Protein AF-A0A955E151-F1 (afdb_monomer)

Mean predicted aligned error: 12.44 Å

Radius of gyration: 24.01 Å; Cα contacts (8 Å, |Δi|>4): 260; chains: 1; bounding box: 61×39×61 Å

Solvent-accessible surface area (backbone atoms only — not comparable to full-atom values): 14758 Å² total; per-residue (Å²): 109,72,71,59,54,51,56,49,53,51,50,52,54,53,49,55,34,65,76,37,50,69,61,38,51,49,54,50,53,50,58,52,46,48,76,76,42,68,39,41,55,79,64,64,43,49,65,45,48,40,57,53,49,51,54,50,46,51,52,48,47,60,48,40,52,64,45,41,71,68,40,74,84,33,75,65,57,55,51,47,56,55,50,51,54,54,48,50,54,50,49,50,57,53,50,49,69,71,68,60,50,73,75,77,50,57,51,73,69,56,44,51,52,51,53,53,51,52,55,48,49,59,52,36,60,72,71,66,44,63,65,63,35,52,54,50,49,53,52,55,36,50,52,51,30,54,46,40,54,63,62,38,50,59,57,52,50,31,51,48,50,46,39,55,48,44,65,75,74,52,70,46,32,31,29,27,52,64,72,56,40,58,57,48,41,47,37,65,62,55,81,67,53,85,57,36,39,51,45,85,40,64,64,87,44,71,77,55,64,36,68,69,53,40,57,74,72,55,54,41,31,32,42,49,50,30,83,91,39,78,82,64,72,87,61,60,86,79,34,90,49,49,42,78,80,44,76,34,69,48,78,54,88,92,38,75,45,43,23,34,34,28,38,52,66,126

Secondary structure (DSSP, 8-state):
-HHHHHHHHHHHHHHHHHHTHHHHHHHHHHHHHHHH-GGGHHHHHHHHHHHHHHHHHHHHHHHHHHHHHHHTT-HHHHHHHHHHHHHHHHHHHHHHHHHT-TTTSPPHHHHHHHHHHHHHHHHHHHTT-HHHHHHHHHHHHHHHHHHHHHHHHHHHHHHHHHHHHHHHH--EEEEE--SSSHHHIIIIITT--TTEEEEE--TTSGGGGSHHHHHHHT-SEEEEE-SS-TT----GGG-TTEEEEEEEEEEETTEEEEEEEEEE--

Foldseek 3Di:
DVVVVVVVVVVVVVVVCVVCVVLVVVVVVLVVVCVVFVLCVLLSCLLVVLVVCLVVVVVVVVVVVVVVVVCVPPPPVVVVVLVVLVVVLVVVVVVCVVQVQVQQAFFPVLVVVLSVLSVVLSVVVVVVPPVVSSVSSNVSSVSSSVRRCVQCPLVLVQLLVVLVCCLVPHFFEEEEQRSSCSNVCSFPPPPCPVRGHYDHDDPVDPVCLDLVNCVVVRHFKYWYWCNSPLPDDDDVVSRVQKAFPDKGWDQRSNGITIITMIGGRD

pLDDT: mean 71.82, std 15.75, range [34.97, 94.5]

Organism: NCBI:txid2053526

Nearest PDB structures (foldseek):
  3ku1-assembly2_B  TM=3.527E-01  e=3.944E-03  Streptococcus pneumoniae
  1tiq-assembly2_B  TM=3.712E-01  e=1.856E-01  Bacillus subtilis
  8osp-assembly2_C  TM=4.362E-01  e=1.782E+00  Lactobacillus

Sequence (266 aa):
EARATIKKNLKDVISIGNENLGVSAFVIAELLLVLIWPAAIPRIFTPVLPFLIILLTINLHNGLENFRSVMKDSKKMFLFFLSSQFFLLFLYVVLQFKYRLQFLLPIKEVFIVMLVLQVLLVFLQLLKNKNVFLVSLAFVVFGWSLSTVFLHKDIFKVVRQANVYATSNLKGTVGYNDVSSVSDWYLNQAGLNKSISGRFFDLTKKSNREYDVLLEQGFDYFLVTNEHNTDLTIDLSSWPHLKVIKSFSSNINGKTFFTNIIEFEK

Structure (mmCIF, N/CA/C/O backbone):
data_AF-A0A955E151-F1
#
_entry.id   AF-A0A955E151-F1
#
loop_
_atom_site.group_PDB
_atom_site.id
_atom_site.type_symbol
_atom_site.label_atom_id
_atom_site.label_alt_id
_atom_site.label_comp_id
_atom_site.label_asym_id
_atom_site.label_entity_id
_atom_site.label_seq_id
_atom_site.pdbx_PDB_ins_code
_atom_site.Cartn_x
_atom_site.Cartn_y
_atom_site.Cartn_z
_atom_site.occupancy
_atom_site.B_iso_or_equiv
_atom_site.auth_seq_id
_atom_site.auth_comp_id
_atom_site.auth_asym_id
_atom_site.auth_atom_id
_atom_site.pdbx_PDB_model_num
ATOM 1 N N . GLU A 1 1 ? 40.902 -1.919 -9.455 1.00 46.69 1 GLU A N 1
ATOM 2 C CA . GLU A 1 1 ? 40.014 -1.172 -10.379 1.00 46.69 1 GLU A CA 1
ATOM 3 C C . GLU A 1 1 ? 38.606 -0.925 -9.836 1.00 46.69 1 GLU A C 1
ATOM 5 O O . GLU A 1 1 ? 38.220 0.233 -9.775 1.00 46.69 1 GLU A O 1
ATOM 10 N N . ALA A 1 2 ? 37.872 -1.927 -9.329 1.00 37.12 2 ALA A N 1
ATOM 11 C CA . ALA A 1 2 ? 36.493 -1.755 -8.826 1.00 37.12 2 ALA A CA 1
ATOM 12 C C . ALA A 1 2 ? 36.288 -0.606 -7.806 1.00 37.12 2 ALA A C 1
ATOM 14 O O . ALA A 1 2 ? 35.326 0.151 -7.910 1.00 37.12 2 ALA A O 1
ATOM 15 N N . ARG A 1 3 ? 37.218 -0.405 -6.858 1.00 34.97 3 ARG A N 1
ATOM 16 C CA . ARG A 1 3 ? 37.155 0.712 -5.888 1.00 34.97 3 ARG A CA 1
ATOM 17 C C . ARG A 1 3 ? 37.314 2.093 -6.534 1.00 34.97 3 ARG A C 1
ATOM 19 O O . ARG A 1 3 ? 36.712 3.050 -6.059 1.00 34.97 3 ARG A O 1
ATOM 26 N N . ALA A 1 4 ? 38.103 2.204 -7.601 1.00 44.59 4 ALA A N 1
ATOM 27 C CA . ALA A 1 4 ? 38.299 3.460 -8.323 1.00 44.59 4 ALA A CA 1
ATOM 28 C C . ALA A 1 4 ? 37.067 3.798 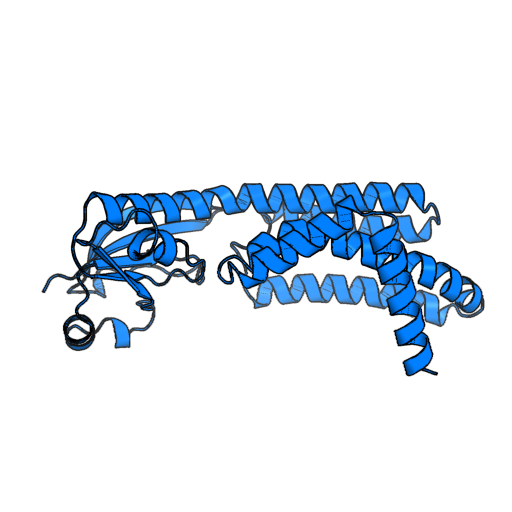-9.177 1.00 44.59 4 ALA A C 1
ATOM 30 O O . ALA A 1 4 ? 36.632 4.948 -9.195 1.00 44.59 4 ALA A O 1
ATOM 31 N N . THR A 1 5 ? 36.449 2.785 -9.789 1.00 40.97 5 THR A N 1
ATOM 32 C CA . THR A 1 5 ? 35.197 2.920 -10.544 1.00 40.97 5 THR A CA 1
ATOM 33 C C . THR A 1 5 ? 34.035 3.343 -9.643 1.00 40.97 5 THR A C 1
ATOM 35 O O . THR A 1 5 ? 33.303 4.262 -9.991 1.00 40.97 5 THR A O 1
ATOM 38 N N . ILE A 1 6 ? 33.911 2.764 -8.441 1.00 38.66 6 ILE A N 1
ATOM 39 C CA . ILE A 1 6 ? 32.891 3.169 -7.456 1.00 38.66 6 ILE A CA 1
ATOM 40 C C . ILE A 1 6 ? 33.096 4.627 -7.021 1.00 38.66 6 ILE A C 1
ATOM 42 O O . ILE A 1 6 ? 32.141 5.395 -6.988 1.00 38.66 6 ILE A O 1
ATOM 46 N N . LYS A 1 7 ? 34.341 5.036 -6.737 1.00 42.19 7 LYS A N 1
ATOM 47 C CA . LYS A 1 7 ? 34.658 6.406 -6.295 1.00 42.19 7 LYS A CA 1
ATOM 48 C C . LYS A 1 7 ? 34.408 7.453 -7.389 1.00 42.19 7 LYS A C 1
ATOM 50 O O . LYS A 1 7 ? 33.995 8.566 -7.076 1.00 42.19 7 LYS A O 1
ATOM 55 N N . LYS A 1 8 ? 34.645 7.092 -8.655 1.00 47.75 8 LYS A N 1
ATOM 56 C CA . LYS A 1 8 ? 34.351 7.928 -9.827 1.00 47.75 8 LYS A CA 1
ATOM 57 C C . LYS A 1 8 ? 32.841 8.074 -10.036 1.00 47.75 8 LYS A C 1
ATOM 59 O O . LYS A 1 8 ? 32.351 9.193 -10.064 1.00 47.75 8 LYS A O 1
ATOM 64 N N . ASN A 1 9 ? 32.107 6.963 -10.025 1.00 46.59 9 ASN A N 1
ATOM 65 C CA . ASN A 1 9 ? 30.650 6.972 -10.169 1.00 46.59 9 ASN A CA 1
ATOM 66 C C . ASN A 1 9 ? 29.958 7.743 -9.030 1.00 46.59 9 ASN A C 1
ATOM 68 O O . ASN A 1 9 ? 28.963 8.416 -9.266 1.00 46.59 9 ASN A O 1
ATOM 72 N N . LEU A 1 10 ? 30.497 7.701 -7.803 1.00 46.00 10 LEU A N 1
ATOM 73 C CA . LEU A 1 10 ? 29.978 8.499 -6.686 1.00 46.00 10 LEU A CA 1
ATOM 74 C C . LEU A 1 10 ? 30.166 10.004 -6.917 1.00 46.00 10 LEU A C 1
ATOM 76 O O . LEU A 1 10 ? 29.274 10.791 -6.623 1.00 46.00 10 LEU A O 1
ATOM 80 N N . LYS A 1 11 ? 31.329 10.401 -7.447 1.00 50.66 11 LYS A N 1
ATOM 81 C CA . LYS A 1 11 ? 31.620 11.796 -7.801 1.00 50.66 11 LYS A CA 1
ATOM 82 C C . LYS A 1 11 ? 30.697 12.298 -8.906 1.00 50.66 11 LYS A C 1
ATOM 84 O O . LYS A 1 11 ? 30.220 13.423 -8.804 1.00 50.66 11 LYS A O 1
ATOM 89 N N . ASP A 1 12 ? 30.414 11.459 -9.896 1.00 51.06 12 ASP A N 1
ATOM 90 C CA . ASP A 1 12 ? 29.511 11.791 -10.999 1.00 51.06 12 ASP A CA 1
ATOM 91 C C . ASP A 1 12 ? 28.060 11.927 -10.497 1.00 51.06 12 ASP A C 1
ATOM 93 O O . ASP A 1 12 ? 27.376 12.884 -10.843 1.00 51.06 12 ASP A O 1
ATOM 97 N N . VAL A 1 13 ? 27.611 11.060 -9.579 1.00 52.12 13 VAL A N 1
ATOM 98 C CA . VAL A 1 13 ? 26.292 11.186 -8.923 1.00 52.12 13 VAL A CA 1
ATOM 99 C C . VAL A 1 13 ? 26.184 12.472 -8.094 1.00 52.12 13 VAL A C 1
ATOM 101 O O . VAL A 1 13 ? 25.165 13.155 -8.154 1.00 52.12 13 VAL A O 1
ATOM 104 N N . ILE A 1 14 ? 27.234 12.836 -7.351 1.00 54.75 14 ILE A N 1
ATOM 105 C CA . ILE A 1 14 ? 27.270 14.076 -6.556 1.00 54.75 14 ILE A CA 1
ATOM 106 C C . ILE A 1 14 ? 27.304 15.316 -7.466 1.00 54.75 14 ILE A C 1
ATOM 108 O O . ILE A 1 14 ? 26.648 16.313 -7.173 1.00 54.75 14 ILE A O 1
ATOM 112 N N . SER A 1 15 ? 28.025 15.255 -8.587 1.00 53.03 15 SER A N 1
ATOM 113 C CA . SER A 1 15 ? 28.066 16.315 -9.603 1.00 53.03 15 SER A CA 1
ATOM 114 C C . SER A 1 15 ? 26.696 16.533 -10.249 1.00 53.03 15 SER A C 1
ATOM 116 O O . SER A 1 15 ? 26.222 17.666 -10.267 1.00 53.03 15 SER A O 1
ATOM 118 N N . ILE A 1 16 ? 26.014 15.462 -10.668 1.00 52.94 16 ILE A N 1
ATOM 119 C CA . ILE A 1 16 ? 24.643 15.520 -11.203 1.00 52.94 16 ILE A CA 1
ATOM 120 C C . ILE A 1 16 ? 23.679 16.095 -10.159 1.00 52.94 16 ILE A C 1
ATOM 122 O O . ILE A 1 16 ? 22.774 16.866 -10.493 1.00 52.94 16 ILE A O 1
ATOM 126 N N . GLY A 1 17 ? 23.894 15.742 -8.888 1.00 49.50 17 GLY A N 1
ATOM 127 C CA . GLY A 1 17 ? 23.101 16.250 -7.781 1.00 49.50 17 GLY A CA 1
ATOM 128 C C . GLY A 1 17 ? 23.259 17.761 -7.562 1.00 49.50 17 GLY A C 1
ATOM 129 O O . GLY A 1 17 ? 22.274 18.457 -7.313 1.00 49.50 17 GLY A O 1
ATOM 130 N N . ASN A 1 18 ? 24.475 18.283 -7.713 1.00 50.00 18 ASN A N 1
ATOM 131 C CA . ASN A 1 18 ? 24.760 19.713 -7.580 1.00 50.00 18 ASN A CA 1
ATOM 132 C C . ASN A 1 18 ? 24.296 20.533 -8.794 1.00 50.00 18 ASN A C 1
ATOM 134 O O . ASN A 1 18 ? 23.878 21.675 -8.626 1.00 50.00 18 ASN A O 1
ATOM 138 N N . GLU A 1 19 ? 24.324 19.958 -9.999 1.00 49.59 19 GLU A N 1
ATOM 139 C CA . GLU A 1 19 ? 23.814 20.610 -11.216 1.00 49.59 19 GLU A CA 1
ATOM 140 C C . GLU A 1 19 ? 22.283 20.731 -11.223 1.00 49.59 19 GLU A C 1
ATOM 142 O O . GLU A 1 19 ? 21.736 21.668 -11.800 1.00 49.59 19 GLU A O 1
ATOM 147 N N . ASN A 1 20 ? 21.579 19.823 -10.538 1.00 50.38 20 ASN A N 1
ATOM 148 C CA . ASN A 1 20 ? 20.119 19.809 -10.440 1.00 50.38 20 ASN A CA 1
ATOM 149 C C . ASN A 1 20 ? 19.663 19.914 -8.980 1.00 50.38 20 ASN A C 1
ATOM 151 O O . ASN A 1 20 ? 18.979 19.036 -8.451 1.00 50.38 20 ASN A O 1
ATOM 155 N N . LEU A 1 21 ? 20.034 21.026 -8.341 1.00 53.00 21 LEU A N 1
ATOM 156 C CA . LEU A 1 21 ? 19.798 21.329 -6.923 1.00 53.00 21 LEU A CA 1
ATOM 157 C C . LEU A 1 21 ? 18.347 21.087 -6.471 1.00 53.00 21 LEU A C 1
ATOM 159 O O . LEU A 1 21 ? 18.124 20.536 -5.397 1.00 53.00 21 LEU A O 1
ATOM 163 N N . GLY A 1 22 ? 17.361 21.427 -7.309 1.00 48.66 22 GLY A N 1
ATOM 164 C CA . GLY A 1 22 ? 15.943 21.190 -7.015 1.00 48.66 22 GLY A CA 1
ATOM 165 C C . GLY A 1 22 ? 15.557 19.707 -6.991 1.00 48.66 22 GLY A C 1
ATOM 166 O O . GLY A 1 22 ? 14.828 19.276 -6.102 1.00 48.66 22 GLY A O 1
ATOM 167 N N . VAL A 1 23 ? 16.086 18.907 -7.922 1.00 46.59 23 VAL A N 1
ATOM 168 C CA . VAL A 1 23 ? 15.835 17.455 -7.984 1.00 46.59 23 VAL A CA 1
ATOM 169 C C . VAL A 1 23 ? 16.507 16.756 -6.806 1.00 46.59 23 VAL A C 1
ATOM 171 O O . VAL A 1 23 ? 15.912 15.888 -6.178 1.00 46.59 23 VAL A O 1
ATOM 174 N N . SER A 1 24 ? 17.717 17.176 -6.452 1.00 50.00 24 SER A N 1
ATOM 175 C CA . SER A 1 24 ? 18.449 16.635 -5.306 1.00 50.00 24 SER A CA 1
ATOM 176 C C . SER A 1 24 ? 17.800 16.992 -3.980 1.00 50.00 24 SER A C 1
ATOM 178 O O . SER A 1 24 ? 17.652 16.121 -3.129 1.00 50.00 24 SER A O 1
ATOM 180 N N . ALA A 1 25 ? 17.365 18.243 -3.810 1.00 58.12 25 ALA A N 1
ATOM 181 C CA . ALA A 1 25 ? 16.620 18.662 -2.630 1.00 58.12 25 ALA A CA 1
ATOM 182 C C . ALA A 1 25 ? 15.310 17.875 -2.493 1.00 58.12 25 ALA A C 1
ATOM 184 O O . ALA A 1 25 ? 14.988 17.430 -1.396 1.00 58.12 25 ALA A O 1
ATOM 185 N N . PHE A 1 26 ? 14.601 17.633 -3.602 1.00 55.38 26 PHE A N 1
ATOM 186 C CA . PHE A 1 26 ? 13.394 16.807 -3.623 1.00 55.38 26 PHE A CA 1
ATOM 187 C C . PHE A 1 26 ? 13.680 15.349 -3.234 1.00 55.38 26 PHE A C 1
ATOM 189 O O . PHE A 1 26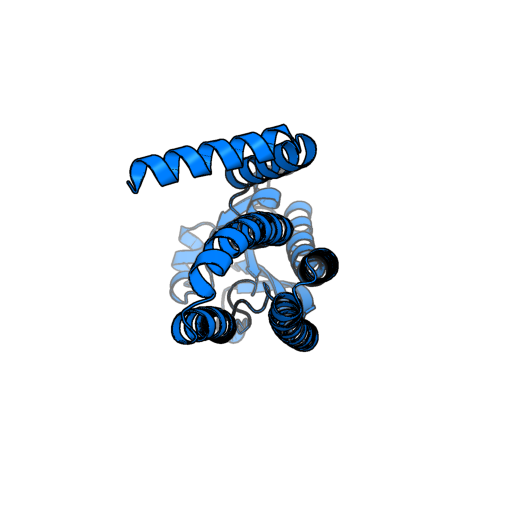 ? 13.034 14.823 -2.333 1.00 55.38 26 PHE A O 1
ATOM 196 N N . VAL A 1 27 ? 14.690 14.712 -3.840 1.00 55.81 27 VAL A N 1
ATOM 197 C CA . VAL A 1 27 ? 15.087 13.327 -3.523 1.00 55.81 27 VAL A CA 1
ATOM 198 C C . VAL A 1 27 ? 15.549 13.192 -2.070 1.00 55.81 27 VAL A C 1
ATOM 200 O O . VAL A 1 27 ? 15.190 12.226 -1.407 1.00 55.81 27 VAL A O 1
ATOM 203 N N . ILE A 1 28 ? 16.316 14.153 -1.549 1.00 63.84 28 ILE A N 1
ATOM 204 C CA . ILE A 1 28 ? 16.771 14.154 -0.151 1.00 63.84 28 ILE A CA 1
ATOM 205 C C . ILE A 1 28 ? 15.594 14.369 0.804 1.00 63.84 28 ILE A C 1
ATOM 207 O O . ILE A 1 28 ? 15.484 13.641 1.785 1.00 63.84 28 ILE A O 1
ATOM 211 N N . ALA A 1 29 ? 14.702 15.324 0.529 1.00 55.03 29 ALA A N 1
ATOM 212 C CA . ALA A 1 29 ? 13.520 15.565 1.354 1.00 55.03 29 ALA A CA 1
ATOM 213 C C . ALA A 1 29 ? 12.606 14.329 1.413 1.00 55.03 29 ALA A C 1
ATOM 215 O O . ALA A 1 29 ? 12.140 13.965 2.488 1.00 55.03 29 ALA A O 1
ATOM 216 N N . GLU A 1 30 ? 12.417 13.643 0.286 1.00 54.06 30 GLU A N 1
ATOM 217 C CA . GLU A 1 30 ? 11.692 12.371 0.193 1.00 54.06 30 GLU A CA 1
ATOM 218 C C . GLU A 1 30 ? 12.401 11.236 0.955 1.00 54.06 30 GLU A C 1
ATOM 220 O O . GLU A 1 30 ? 11.774 10.534 1.744 1.00 54.06 30 GLU A O 1
ATOM 225 N N . LEU A 1 31 ? 13.725 11.089 0.815 1.00 56.69 31 LEU A N 1
ATOM 226 C CA . LEU A 1 31 ? 14.505 10.109 1.588 1.00 56.69 31 LEU A CA 1
ATOM 227 C C . LEU A 1 31 ? 14.441 10.370 3.102 1.00 56.69 31 LEU A C 1
ATOM 229 O O . LEU A 1 31 ? 14.430 9.425 3.889 1.00 56.69 31 LEU A O 1
ATOM 233 N N . LEU A 1 32 ? 14.378 11.635 3.520 1.00 57.53 32 LEU A N 1
ATOM 234 C CA . LEU A 1 32 ? 14.171 12.011 4.919 1.00 57.53 32 LEU A CA 1
ATOM 235 C C . LEU A 1 32 ? 12.731 11.730 5.373 1.00 57.53 32 LEU A C 1
ATOM 237 O O . LEU A 1 32 ? 12.533 11.217 6.472 1.00 57.53 32 LEU A O 1
ATOM 241 N N . LEU A 1 33 ? 11.730 11.984 4.524 1.00 51.66 33 LEU A N 1
ATOM 242 C CA . LEU A 1 33 ? 10.328 11.620 4.767 1.00 51.66 33 LEU A CA 1
ATOM 243 C C . LEU A 1 33 ? 10.154 10.112 4.995 1.00 51.66 33 LEU A C 1
ATOM 245 O O . LEU A 1 33 ? 9.375 9.716 5.858 1.00 51.66 33 LEU A O 1
ATOM 249 N N . VAL A 1 34 ? 10.924 9.270 4.300 1.00 48.28 34 VAL A N 1
ATOM 250 C CA . VAL A 1 34 ? 10.939 7.809 4.499 1.00 48.28 34 VAL A CA 1
ATOM 251 C C . VAL A 1 34 ? 11.408 7.412 5.902 1.00 48.28 34 VAL A C 1
ATOM 253 O O . VAL A 1 34 ? 10.869 6.470 6.480 1.00 48.28 34 VAL A O 1
ATOM 256 N N . LEU A 1 35 ? 12.389 8.126 6.465 1.00 44.66 35 LEU A N 1
ATOM 257 C CA . LEU A 1 35 ? 12.873 7.878 7.829 1.00 44.66 35 LEU A CA 1
ATOM 258 C C . LEU A 1 35 ? 11.849 8.302 8.891 1.00 44.66 35 LEU A C 1
ATOM 260 O O . LEU A 1 35 ? 11.841 7.749 9.987 1.00 44.66 35 LEU A O 1
ATOM 264 N N . ILE A 1 36 ? 10.991 9.269 8.559 1.00 47.06 36 ILE A N 1
ATOM 265 C CA . ILE A 1 36 ? 9.984 9.833 9.465 1.00 47.06 36 ILE A CA 1
ATOM 266 C C . ILE A 1 36 ? 8.648 9.074 9.360 1.00 47.06 36 ILE A C 1
ATOM 268 O O . ILE A 1 36 ? 7.922 8.994 10.348 1.00 47.06 36 ILE A O 1
ATOM 272 N N . TRP A 1 37 ? 8.328 8.468 8.207 1.00 47.91 37 TRP A N 1
ATOM 273 C CA . TRP A 1 37 ? 7.043 7.796 7.962 1.00 47.91 37 TRP A CA 1
ATOM 274 C C . TRP A 1 37 ? 7.189 6.373 7.367 1.00 47.91 37 TRP A C 1
ATOM 276 O O . TRP A 1 37 ? 6.857 6.135 6.201 1.00 47.91 37 TRP A O 1
ATOM 286 N N . PRO A 1 38 ? 7.607 5.374 8.173 1.00 36.56 38 PRO A N 1
ATOM 287 C CA . PRO A 1 38 ? 7.889 4.002 7.715 1.00 36.56 38 PRO A CA 1
ATOM 288 C C . PRO A 1 38 ? 6.672 3.261 7.140 1.00 36.56 38 PRO A C 1
ATOM 290 O O . PRO A 1 38 ? 6.779 2.321 6.358 1.00 36.56 38 PRO A O 1
ATOM 293 N N . ALA A 1 39 ? 5.477 3.681 7.516 1.00 40.81 39 ALA A N 1
ATOM 294 C CA . ALA A 1 39 ? 4.249 2.991 7.158 1.00 40.81 39 ALA A CA 1
ATOM 295 C C . ALA A 1 39 ? 3.777 3.241 5.719 1.00 40.81 39 ALA A C 1
ATOM 297 O O . ALA A 1 39 ? 2.935 2.525 5.181 1.00 40.81 39 ALA A O 1
ATOM 298 N N . ALA A 1 40 ? 4.346 4.253 5.067 1.00 43.41 40 ALA A N 1
ATOM 299 C CA . ALA A 1 40 ? 4.011 4.630 3.705 1.00 43.41 40 ALA A CA 1
ATOM 300 C C . ALA A 1 40 ? 5.084 4.188 2.687 1.00 43.41 40 ALA A C 1
ATOM 302 O O . ALA A 1 40 ? 4.992 4.548 1.512 1.00 43.41 40 ALA A O 1
ATOM 303 N N . ILE A 1 41 ? 6.063 3.365 3.104 1.00 43.81 41 ILE A N 1
ATOM 304 C CA . ILE A 1 41 ? 7.225 2.930 2.303 1.00 43.81 41 ILE A CA 1
ATOM 305 C C . ILE A 1 41 ? 6.845 2.408 0.900 1.00 43.81 41 ILE A C 1
ATOM 307 O O . ILE A 1 41 ? 7.461 2.825 -0.071 1.00 43.81 41 ILE A O 1
ATOM 311 N N . PRO A 1 42 ? 5.814 1.578 0.682 1.00 48.31 42 PRO A N 1
ATOM 312 C CA . PRO A 1 42 ? 5.493 1.160 -0.686 1.00 48.31 42 PRO A CA 1
ATOM 313 C C . PRO A 1 42 ? 4.883 2.288 -1.550 1.00 48.31 42 PRO A C 1
ATOM 315 O O . PRO A 1 42 ? 5.065 2.324 -2.766 1.00 48.31 42 PRO A O 1
ATOM 318 N N . ARG A 1 43 ? 4.167 3.236 -0.928 1.00 52.44 43 ARG A N 1
ATOM 319 C CA . ARG A 1 43 ? 3.341 4.250 -1.610 1.00 52.44 43 ARG A CA 1
ATOM 320 C C . ARG A 1 43 ? 4.097 5.555 -1.879 1.00 52.44 43 ARG A C 1
ATOM 322 O O . ARG A 1 43 ? 3.927 6.117 -2.954 1.00 52.44 43 ARG A O 1
ATOM 329 N N . ILE A 1 44 ? 4.964 5.989 -0.958 1.00 50.06 44 ILE A N 1
ATOM 330 C CA . ILE A 1 44 ? 5.832 7.181 -1.093 1.00 50.06 44 ILE A CA 1
ATOM 331 C C . ILE A 1 44 ? 6.951 6.943 -2.112 1.00 50.06 44 ILE A C 1
ATOM 333 O O . ILE A 1 44 ? 7.303 7.830 -2.882 1.00 50.06 44 ILE A O 1
ATOM 337 N N . PHE A 1 45 ? 7.456 5.712 -2.218 1.00 51.56 45 PHE A N 1
ATOM 338 C CA . PHE A 1 45 ? 8.458 5.395 -3.234 1.00 51.56 45 PHE A CA 1
ATOM 339 C C . PHE A 1 45 ? 7.873 5.307 -4.644 1.00 51.56 45 PHE A C 1
ATOM 341 O O . PHE A 1 45 ? 8.622 5.450 -5.607 1.00 51.56 45 PHE A O 1
ATOM 348 N N . THR A 1 46 ? 6.561 5.103 -4.811 1.00 53.88 46 THR A N 1
ATOM 349 C CA . THR A 1 46 ? 5.982 4.979 -6.158 1.00 53.88 46 THR A CA 1
ATOM 350 C C . THR A 1 46 ? 6.102 6.269 -6.990 1.00 53.88 46 THR A C 1
ATOM 352 O O . THR A 1 46 ? 6.413 6.164 -8.171 1.00 53.88 46 THR A O 1
ATOM 355 N N . PRO A 1 47 ? 5.958 7.478 -6.417 1.00 51.22 47 PRO A N 1
ATOM 356 C CA . PRO A 1 47 ? 6.313 8.737 -7.082 1.00 51.22 47 PRO A CA 1
ATOM 357 C C . PRO A 1 47 ? 7.813 8.965 -7.337 1.00 51.22 47 PRO A C 1
ATOM 359 O O . PRO A 1 47 ? 8.152 9.688 -8.272 1.00 51.22 47 PRO A O 1
ATOM 362 N N . VAL A 1 48 ? 8.714 8.378 -6.537 1.00 53.81 48 VAL A N 1
ATOM 363 C CA . VAL A 1 48 ? 10.176 8.613 -6.609 1.00 53.81 48 VAL A CA 1
ATOM 364 C C . VAL A 1 48 ? 10.898 7.612 -7.516 1.00 53.81 48 VAL A C 1
ATOM 366 O O . VAL A 1 48 ? 11.840 7.981 -8.220 1.00 53.81 48 VAL A O 1
ATOM 369 N N . LEU A 1 49 ? 10.433 6.359 -7.549 1.00 57.91 49 LEU A N 1
ATOM 370 C CA . LEU A 1 49 ? 10.856 5.312 -8.487 1.00 57.91 49 LEU A CA 1
ATOM 371 C C . LEU A 1 49 ? 10.983 5.835 -9.927 1.00 57.91 49 LEU A C 1
ATOM 373 O O . LEU A 1 49 ? 12.041 5.652 -10.510 1.00 57.91 49 LEU A O 1
ATOM 377 N N . PRO A 1 50 ? 9.993 6.550 -10.481 1.00 54.16 50 PRO A N 1
ATOM 378 C CA . PRO A 1 50 ? 10.112 7.458 -11.611 1.00 54.16 50 PRO A CA 1
ATOM 379 C C . PRO A 1 50 ? 11.457 8.152 -11.845 1.00 54.16 50 PRO A C 1
ATOM 381 O O . PRO A 1 50 ? 12.127 7.922 -12.853 1.00 54.16 50 PRO A O 1
ATOM 384 N N . PHE A 1 51 ? 11.847 9.021 -10.918 1.00 54.00 51 PHE A N 1
ATOM 385 C CA . PHE A 1 51 ? 13.032 9.861 -11.019 1.00 54.00 51 PHE A CA 1
ATOM 386 C C . PHE A 1 51 ? 14.298 9.029 -10.856 1.00 54.00 51 PHE A C 1
ATOM 388 O O . PHE A 1 51 ? 15.264 9.241 -11.584 1.00 54.00 51 PHE A O 1
ATOM 395 N N . LEU A 1 52 ? 14.273 8.029 -9.970 1.00 55.72 52 LEU A N 1
ATOM 396 C CA . LEU A 1 52 ? 15.364 7.068 -9.821 1.00 55.72 52 LEU A CA 1
ATOM 397 C C . LEU A 1 52 ? 15.557 6.237 -11.091 1.00 55.72 52 LEU A C 1
ATOM 399 O O . LEU A 1 52 ? 16.690 6.044 -11.510 1.00 55.72 52 LEU A O 1
ATOM 403 N N . ILE A 1 53 ? 14.479 5.800 -11.744 1.00 61.09 53 ILE A N 1
ATOM 404 C CA . ILE A 1 53 ? 14.518 5.083 -13.020 1.00 61.09 53 ILE A CA 1
ATOM 405 C C . ILE A 1 53 ? 15.082 5.995 -14.100 1.00 61.09 53 ILE A C 1
ATOM 407 O O . ILE A 1 53 ? 15.963 5.558 -14.829 1.00 61.09 53 ILE A O 1
ATOM 411 N N . ILE A 1 54 ? 14.643 7.251 -14.199 1.00 54.28 54 ILE A N 1
ATOM 412 C CA . ILE A 1 54 ? 15.176 8.205 -15.181 1.00 54.28 54 ILE A CA 1
ATOM 413 C C . ILE A 1 54 ? 16.669 8.447 -14.939 1.00 54.28 54 ILE A C 1
ATOM 415 O O . ILE A 1 54 ? 17.459 8.343 -15.872 1.00 54.28 54 ILE A O 1
ATOM 419 N N . LEU A 1 55 ? 17.082 8.702 -13.699 1.00 53.50 55 LEU A N 1
ATOM 420 C CA . LEU A 1 55 ? 18.470 9.004 -13.342 1.00 53.50 55 LEU A CA 1
ATOM 421 C C . LEU A 1 55 ? 19.380 7.776 -13.503 1.00 53.50 55 LEU A C 1
ATOM 423 O O . LEU A 1 55 ? 20.480 7.882 -14.048 1.00 53.50 55 LEU A O 1
ATOM 427 N N . LEU A 1 56 ? 18.902 6.590 -13.120 1.00 54.28 56 LEU A N 1
ATOM 428 C CA . LEU A 1 56 ? 19.562 5.313 -13.393 1.00 54.28 56 LEU A CA 1
ATOM 429 C C . LEU A 1 56 ? 19.648 5.069 -14.901 1.00 54.28 56 LEU A C 1
ATOM 431 O O . LEU A 1 56 ? 20.693 4.666 -15.389 1.00 54.28 56 LEU A O 1
ATOM 435 N N . THR A 1 57 ? 18.587 5.357 -15.651 1.00 58.53 57 THR A N 1
ATOM 436 C CA . THR A 1 57 ? 18.538 5.157 -17.101 1.00 58.53 57 THR A CA 1
ATOM 437 C C . THR A 1 57 ? 19.450 6.130 -17.836 1.00 58.53 57 THR A C 1
ATOM 439 O O . THR A 1 57 ? 20.102 5.719 -18.783 1.00 58.53 57 THR A O 1
ATOM 442 N N . ILE A 1 58 ? 19.564 7.387 -17.406 1.00 55.62 58 ILE A N 1
ATOM 443 C CA . ILE A 1 58 ? 20.511 8.362 -17.966 1.00 55.62 58 ILE A CA 1
ATOM 444 C C . ILE A 1 58 ? 21.949 7.913 -17.692 1.00 55.62 58 ILE A C 1
ATOM 446 O O . ILE A 1 58 ? 22.765 7.887 -18.613 1.00 55.62 58 ILE A O 1
ATOM 450 N N . ASN A 1 59 ? 22.252 7.491 -16.462 1.00 52.09 59 ASN A N 1
ATOM 451 C CA . ASN A 1 59 ? 23.573 6.966 -16.110 1.00 52.09 59 ASN A CA 1
ATOM 452 C C . ASN A 1 59 ? 23.900 5.675 -16.864 1.00 52.09 59 ASN A C 1
ATOM 454 O O . ASN A 1 59 ? 25.001 5.523 -17.387 1.00 52.09 59 ASN A O 1
ATOM 458 N N . LEU A 1 60 ? 22.931 4.768 -16.988 1.00 55.03 60 LEU A N 1
ATOM 459 C CA . LEU A 1 60 ? 23.053 3.564 -17.797 1.00 55.03 60 LEU A CA 1
ATOM 460 C C . LEU A 1 60 ? 23.158 3.898 -19.276 1.00 55.03 60 LEU A C 1
ATOM 462 O O . LEU A 1 60 ? 23.877 3.193 -19.955 1.00 55.03 60 LEU A O 1
ATOM 466 N N . HIS A 1 61 ? 22.499 4.938 -19.788 1.00 55.25 61 HIS A N 1
ATOM 467 C CA . HIS A 1 61 ? 22.569 5.355 -21.187 1.00 55.25 61 HIS A CA 1
ATOM 468 C C . HIS A 1 61 ? 23.937 5.955 -21.524 1.00 55.25 61 HIS A C 1
ATOM 470 O O . HIS A 1 61 ? 24.543 5.559 -22.513 1.00 55.25 61 HIS A O 1
ATOM 476 N N . ASN A 1 62 ? 24.461 6.845 -20.680 1.00 55.22 62 ASN A N 1
ATOM 477 C CA . ASN A 1 62 ? 25.812 7.396 -20.824 1.00 55.22 62 ASN A CA 1
ATOM 478 C C . ASN A 1 62 ? 26.876 6.296 -20.621 1.00 55.22 62 ASN A C 1
ATOM 480 O O . ASN A 1 62 ? 27.862 6.211 -21.354 1.00 55.22 62 ASN A O 1
ATOM 484 N N . GLY A 1 63 ? 26.636 5.383 -19.674 1.00 51.03 63 GLY A N 1
ATOM 485 C CA . GLY A 1 63 ? 27.403 4.152 -19.510 1.00 51.03 63 GLY A CA 1
ATOM 486 C C . GLY A 1 63 ? 27.304 3.242 -20.734 1.00 51.03 63 GLY A C 1
ATOM 487 O O . GLY A 1 63 ? 28.314 2.693 -21.145 1.00 51.03 63 GLY A O 1
ATOM 488 N N . LEU A 1 64 ? 26.130 3.136 -21.361 1.00 52.69 64 LEU A N 1
ATOM 489 C CA . LEU A 1 64 ? 25.830 2.345 -22.557 1.00 52.69 64 LEU A CA 1
ATOM 490 C C . LEU A 1 64 ? 26.386 2.957 -23.829 1.00 52.69 64 LEU A C 1
ATOM 492 O O . LEU A 1 64 ? 26.598 2.197 -24.756 1.00 52.69 64 LEU A O 1
ATOM 496 N N . GLU A 1 65 ? 26.619 4.264 -23.925 1.00 55.28 65 GLU A N 1
ATOM 497 C CA . GLU A 1 65 ? 27.371 4.859 -25.038 1.00 55.28 65 GLU A CA 1
ATOM 498 C C . GLU A 1 65 ? 28.846 4.449 -24.954 1.00 55.28 65 GLU A C 1
ATOM 500 O O . GLU A 1 65 ? 29.399 3.948 -25.937 1.00 55.28 65 GLU A O 1
ATOM 505 N N . ASN A 1 66 ? 29.434 4.514 -23.754 1.00 51.94 66 ASN A N 1
ATOM 506 C CA . ASN A 1 66 ? 30.774 3.985 -23.471 1.00 51.94 66 ASN A CA 1
ATOM 507 C C . ASN A 1 66 ? 30.849 2.452 -23.595 1.00 51.94 66 ASN A C 1
ATOM 509 O O . ASN A 1 66 ? 31.860 1.908 -24.018 1.00 51.94 66 ASN A O 1
ATOM 513 N N . PHE A 1 67 ? 29.772 1.738 -23.270 1.00 50.31 67 PHE A N 1
ATOM 514 C CA . PHE A 1 67 ? 29.667 0.289 -23.437 1.00 50.31 67 PHE A CA 1
ATOM 515 C C . PHE A 1 67 ? 29.318 -0.089 -24.890 1.00 50.31 67 PHE A C 1
ATOM 517 O O . PHE A 1 67 ? 29.674 -1.172 -25.334 1.00 50.31 67 PHE A O 1
ATOM 524 N N . ARG A 1 68 ? 28.657 0.784 -25.672 1.00 53.09 68 ARG A N 1
ATOM 525 C CA . ARG A 1 68 ? 28.322 0.592 -27.101 1.00 53.09 68 ARG A CA 1
ATOM 526 C C . ARG A 1 68 ? 29.532 0.740 -27.999 1.00 53.09 68 ARG A C 1
ATOM 528 O O . ARG A 1 68 ? 29.602 0.025 -28.995 1.00 53.09 68 ARG A O 1
ATOM 535 N N . SER A 1 69 ? 30.451 1.648 -27.671 1.00 54.53 69 SER A N 1
ATOM 536 C CA . SER A 1 69 ? 31.730 1.742 -28.379 1.00 54.53 69 SER A CA 1
ATOM 537 C C . SER A 1 69 ? 32.525 0.436 -28.236 1.00 54.53 69 SER A C 1
ATOM 539 O O . SER A 1 69 ? 33.101 -0.019 -29.216 1.00 54.53 69 SER A O 1
ATOM 541 N N . VAL A 1 70 ? 32.427 -0.226 -27.075 1.00 51.72 70 VAL A N 1
ATOM 542 C CA . VAL A 1 70 ? 32.975 -1.569 -26.801 1.00 51.72 70 VAL A CA 1
ATOM 543 C C . VAL A 1 70 ? 32.110 -2.702 -27.396 1.00 51.72 70 VAL A C 1
ATOM 545 O O . VAL A 1 70 ? 32.637 -3.719 -27.835 1.00 51.72 70 VAL A O 1
ATOM 548 N N . MET A 1 71 ? 30.779 -2.555 -27.463 1.00 51.84 71 MET A N 1
ATOM 549 C CA . MET A 1 71 ? 29.854 -3.573 -28.007 1.00 51.84 71 MET A CA 1
ATOM 550 C C . MET A 1 71 ? 29.787 -3.625 -29.538 1.00 51.84 71 MET A C 1
ATOM 552 O O . MET A 1 71 ? 29.176 -4.556 -30.070 1.00 51.84 71 MET A O 1
ATOM 556 N N . LYS A 1 72 ? 30.374 -2.660 -30.257 1.00 50.25 72 LYS A N 1
ATOM 557 C CA . LYS A 1 72 ? 30.332 -2.603 -31.729 1.00 50.25 72 LYS A CA 1
ATOM 558 C C . LYS A 1 72 ? 30.871 -3.888 -32.385 1.00 50.25 72 LYS A C 1
ATOM 560 O O . LYS A 1 72 ? 30.408 -4.240 -33.465 1.00 50.25 72 LYS A O 1
ATOM 565 N N . ASP A 1 73 ? 31.726 -4.627 -31.673 1.00 54.00 73 ASP A N 1
ATOM 566 C CA . ASP A 1 73 ? 32.387 -5.841 -32.162 1.00 54.00 73 ASP A CA 1
ATOM 567 C C . ASP A 1 73 ? 31.737 -7.170 -31.716 1.00 54.00 73 ASP A C 1
ATOM 569 O O . ASP A 1 73 ? 32.166 -8.237 -32.152 1.00 54.00 73 ASP A O 1
ATOM 573 N N . SER A 1 74 ? 30.681 -7.173 -30.885 1.00 58.66 74 SER A N 1
ATOM 574 C CA . SER A 1 74 ? 30.109 -8.429 -30.356 1.00 58.66 74 SER A CA 1
ATOM 575 C C . SER A 1 74 ? 28.580 -8.471 -30.358 1.00 58.66 74 SER A C 1
ATOM 577 O O . SER A 1 74 ? 27.906 -8.070 -29.406 1.00 58.66 74 SER A O 1
ATOM 579 N N . LYS A 1 75 ? 28.020 -9.100 -31.402 1.00 68.00 75 LYS A N 1
ATOM 580 C CA . LYS A 1 75 ? 26.589 -9.454 -31.522 1.00 68.00 75 LYS A CA 1
ATOM 581 C C . LYS A 1 75 ? 26.051 -10.178 -30.274 1.00 68.00 75 LYS A C 1
ATOM 583 O O . LYS A 1 75 ? 24.889 -10.003 -29.915 1.00 68.00 75 LYS A O 1
ATOM 588 N N . LYS A 1 76 ? 26.899 -10.961 -29.591 1.00 66.31 76 LYS A N 1
ATOM 589 C CA . LYS A 1 76 ? 26.550 -11.716 -28.375 1.00 66.31 76 LYS A CA 1
ATOM 590 C C . LYS A 1 76 ? 26.238 -10.808 -27.180 1.00 66.31 76 LYS A C 1
ATOM 592 O O . LYS A 1 76 ? 25.281 -11.081 -26.464 1.00 66.31 76 LYS A O 1
ATOM 597 N N . MET A 1 77 ? 26.988 -9.721 -26.978 1.00 61.06 77 MET A N 1
ATOM 598 C CA . MET A 1 77 ? 26.729 -8.794 -25.864 1.00 61.06 77 MET A CA 1
ATOM 599 C C . MET A 1 77 ? 25.459 -7.966 -26.072 1.00 61.06 77 MET A C 1
ATOM 601 O O . MET A 1 77 ? 24.703 -7.760 -25.126 1.00 61.06 77 MET A O 1
ATOM 605 N N . PHE A 1 78 ? 25.175 -7.559 -27.312 1.00 66.38 78 PHE A N 1
ATOM 606 C CA . PHE A 1 78 ? 23.915 -6.891 -27.642 1.00 66.38 78 PHE A CA 1
ATOM 607 C C . PHE A 1 78 ? 22.700 -7.798 -27.378 1.00 66.38 78 PHE A C 1
ATOM 609 O O . PHE A 1 78 ? 21.735 -7.374 -26.744 1.00 66.38 78 PHE A O 1
ATOM 616 N N . LEU A 1 79 ? 22.777 -9.068 -27.799 1.00 69.94 79 LEU A N 1
ATOM 617 C CA . LEU A 1 79 ? 21.759 -10.083 -27.501 1.00 69.94 79 LEU A CA 1
ATOM 618 C C . LEU A 1 79 ? 21.591 -10.307 -25.994 1.00 69.94 79 LEU A C 1
ATOM 620 O O . LEU A 1 79 ? 20.461 -10.409 -25.525 1.00 69.94 79 LEU A O 1
ATOM 624 N N . PHE A 1 80 ? 22.686 -10.339 -25.231 1.00 68.25 80 PHE A N 1
ATOM 625 C CA . PHE A 1 80 ? 22.642 -10.466 -23.774 1.00 68.25 80 PHE A CA 1
ATOM 626 C C . PHE A 1 80 ? 21.937 -9.276 -23.108 1.00 68.25 80 PHE A C 1
ATOM 628 O O . PHE A 1 80 ? 21.058 -9.483 -22.277 1.00 68.25 80 PHE A O 1
ATOM 635 N N . PHE A 1 81 ? 22.268 -8.041 -23.504 1.00 68.12 81 PHE A N 1
ATOM 636 C CA . PHE A 1 81 ? 21.620 -6.834 -22.982 1.00 68.12 81 PHE A CA 1
ATOM 637 C C . PHE A 1 81 ? 20.115 -6.819 -23.273 1.00 68.12 81 PHE A C 1
ATOM 639 O O . PHE A 1 81 ? 19.312 -6.533 -22.392 1.00 68.12 81 PHE A O 1
ATOM 646 N N . LEU A 1 82 ? 19.714 -7.163 -24.497 1.00 71.00 82 LEU A N 1
ATOM 647 C CA . LEU A 1 82 ? 18.298 -7.231 -24.848 1.00 71.00 82 LEU A CA 1
ATOM 648 C C . LEU A 1 82 ? 17.582 -8.331 -24.046 1.00 71.00 82 LEU A C 1
ATOM 650 O O . LEU A 1 82 ? 16.509 -8.102 -23.491 1.00 71.00 82 LEU A O 1
ATOM 654 N N . SER A 1 83 ? 18.213 -9.503 -23.929 1.00 70.88 83 SER A N 1
ATOM 655 C CA . SER A 1 83 ? 17.672 -10.641 -23.176 1.00 70.88 83 SER A CA 1
ATOM 656 C C . SER A 1 83 ? 17.502 -10.322 -21.691 1.00 70.88 83 SER A C 1
ATOM 658 O O . SER A 1 83 ? 16.512 -10.738 -21.097 1.00 70.88 83 SER A O 1
ATOM 660 N N . SER A 1 84 ? 18.419 -9.560 -21.086 1.00 65.75 84 SER A N 1
ATOM 661 C CA . SER A 1 84 ? 18.321 -9.189 -19.672 1.00 65.75 84 SER A CA 1
ATOM 662 C C . SER A 1 84 ? 17.168 -8.221 -19.397 1.00 65.75 84 SER A C 1
ATOM 664 O O . SER A 1 84 ? 16.477 -8.390 -18.397 1.00 65.75 84 SER A O 1
ATOM 666 N N . GLN A 1 85 ? 16.890 -7.272 -20.297 1.00 70.06 85 GLN A N 1
ATOM 667 C CA . GLN A 1 85 ? 15.734 -6.371 -20.181 1.00 70.06 85 GLN A CA 1
ATOM 668 C C . GLN A 1 85 ? 14.411 -7.145 -20.238 1.00 70.06 85 GLN A C 1
ATOM 670 O O . GLN A 1 85 ? 13.552 -6.977 -19.373 1.00 70.06 85 GLN A O 1
ATOM 675 N N . PHE A 1 86 ? 14.265 -8.055 -21.207 1.00 74.06 86 PHE A N 1
ATOM 676 C CA . PHE A 1 86 ? 13.078 -8.909 -21.295 1.00 74.06 86 PHE A CA 1
ATOM 677 C C . PHE A 1 86 ? 12.958 -9.872 -20.110 1.00 74.06 86 PHE A C 1
ATOM 679 O O . PHE A 1 86 ? 11.854 -10.093 -19.616 1.00 74.06 86 PHE A O 1
ATOM 686 N N . PHE A 1 87 ? 14.075 -10.405 -19.610 1.00 73.44 87 PHE A N 1
ATOM 687 C CA . PHE A 1 87 ? 14.082 -11.242 -18.412 1.00 73.44 87 PHE A CA 1
ATOM 688 C C . PHE A 1 87 ? 13.637 -10.467 -17.167 1.00 73.44 87 PHE A C 1
ATOM 690 O O . PHE A 1 87 ? 12.830 -10.979 -16.397 1.00 73.44 87 PHE A O 1
ATOM 697 N N . LEU A 1 88 ? 14.105 -9.229 -16.978 1.00 70.69 88 LEU A N 1
ATOM 698 C CA . LEU A 1 88 ? 13.672 -8.371 -15.871 1.00 70.69 88 LEU A CA 1
ATOM 699 C C . LEU A 1 88 ? 12.184 -8.021 -15.972 1.00 70.69 88 LEU A C 1
ATOM 701 O O . LEU A 1 88 ? 11.487 -8.067 -14.961 1.00 70.69 88 LEU A O 1
ATOM 705 N N . LEU A 1 89 ? 11.683 -7.739 -17.180 1.00 72.12 89 LEU A N 1
ATOM 706 C CA . LEU A 1 89 ? 10.256 -7.515 -17.419 1.00 72.12 89 LEU A CA 1
ATOM 707 C C . LEU A 1 89 ? 9.428 -8.764 -17.079 1.00 72.12 89 LEU A C 1
ATOM 709 O O . LEU A 1 89 ? 8.409 -8.672 -16.398 1.00 72.12 89 LEU A O 1
ATOM 713 N N . PHE A 1 90 ? 9.886 -9.943 -17.504 1.00 75.88 90 PHE A N 1
ATOM 714 C CA . PHE A 1 90 ? 9.250 -11.217 -17.172 1.00 75.88 90 PHE A CA 1
ATOM 715 C C . PHE A 1 90 ? 9.260 -11.482 -15.662 1.00 75.88 90 PHE A C 1
ATOM 717 O O . PHE A 1 90 ? 8.224 -11.813 -15.084 1.00 75.88 90 PHE A O 1
ATOM 724 N N . LEU A 1 91 ? 10.408 -11.287 -15.008 1.00 71.81 91 LEU A N 1
ATOM 725 C CA . LEU A 1 91 ? 10.546 -11.438 -13.565 1.00 71.81 91 LEU A CA 1
ATOM 726 C C . LEU A 1 91 ? 9.597 -10.489 -12.831 1.00 71.81 91 LEU A C 1
ATOM 728 O O . LEU A 1 91 ? 8.902 -10.927 -11.920 1.00 71.81 91 LEU A O 1
ATOM 732 N N . TYR A 1 92 ? 9.512 -9.226 -13.256 1.00 71.56 92 TYR A N 1
ATOM 733 C CA . TYR A 1 92 ? 8.556 -8.262 -12.718 1.00 71.56 92 TYR A CA 1
ATOM 734 C C . TYR A 1 92 ? 7.128 -8.816 -12.781 1.00 71.56 92 TYR A C 1
AT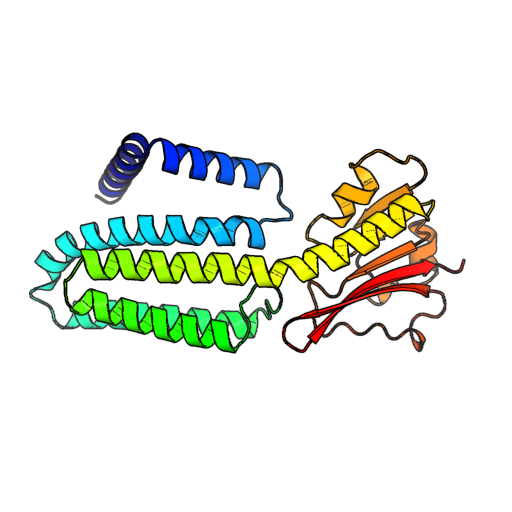OM 736 O O . TYR A 1 92 ? 6.485 -8.913 -11.740 1.00 71.56 92 TYR A O 1
ATOM 744 N N . VAL A 1 93 ? 6.667 -9.285 -13.947 1.00 75.00 93 VAL A N 1
ATOM 745 C CA . VAL A 1 93 ? 5.327 -9.882 -14.104 1.00 75.00 93 VAL A CA 1
ATOM 746 C C . VAL A 1 93 ? 5.112 -11.067 -13.153 1.00 75.00 93 VAL A C 1
ATOM 748 O O . VAL A 1 93 ? 4.107 -11.105 -12.444 1.00 75.00 93 VAL A O 1
ATOM 751 N N . VAL A 1 94 ? 6.054 -12.012 -13.081 1.00 74.12 94 VAL A N 1
ATOM 752 C CA . VAL A 1 94 ? 5.943 -13.199 -12.211 1.00 74.12 94 VAL A CA 1
ATOM 753 C C . VAL A 1 94 ? 5.883 -12.816 -10.731 1.00 74.12 94 VAL A C 1
ATOM 755 O O . VAL A 1 94 ? 5.040 -13.329 -9.990 1.00 74.12 94 VAL A O 1
ATOM 758 N N . LEU A 1 95 ? 6.758 -11.908 -10.289 1.00 65.00 95 LEU A N 1
ATOM 759 C CA . LEU A 1 95 ? 6.794 -11.461 -8.898 1.00 65.00 95 LEU A CA 1
ATOM 760 C C . LEU A 1 95 ? 5.497 -10.745 -8.503 1.00 65.00 95 LEU A C 1
ATOM 762 O O . LEU A 1 95 ? 5.037 -10.932 -7.377 1.00 65.00 95 LEU A O 1
ATOM 766 N N . GLN A 1 96 ? 4.859 -10.012 -9.423 1.00 66.88 96 GLN A N 1
ATOM 767 C CA . GLN A 1 96 ? 3.565 -9.382 -9.149 1.00 66.88 96 GLN A CA 1
ATOM 768 C C . GLN A 1 96 ? 2.467 -10.403 -8.832 1.00 66.88 96 GLN A C 1
ATOM 770 O O . GLN A 1 96 ? 1.741 -10.246 -7.848 1.00 66.88 96 GLN A O 1
ATOM 775 N N . PHE A 1 97 ? 2.371 -11.487 -9.608 1.00 68.94 97 PHE A N 1
ATOM 776 C CA . PHE A 1 97 ? 1.392 -12.544 -9.334 1.00 68.94 97 PHE A CA 1
ATOM 777 C C . PHE A 1 97 ? 1.707 -13.315 -8.046 1.00 68.94 97 PHE A C 1
ATOM 779 O O . PHE A 1 97 ? 0.787 -13.713 -7.330 1.00 68.94 97 PHE A O 1
ATOM 786 N N . LYS A 1 98 ? 2.994 -13.500 -7.721 1.00 65.62 98 LYS A N 1
ATOM 787 C CA . LYS A 1 98 ? 3.425 -14.228 -6.520 1.00 65.62 98 LYS A CA 1
ATOM 788 C C . LYS A 1 98 ? 3.133 -13.464 -5.228 1.00 65.62 98 LYS A C 1
ATOM 790 O O . LYS A 1 98 ? 2.618 -14.060 -4.286 1.00 65.62 98 LYS A O 1
ATOM 795 N N . TYR A 1 99 ? 3.462 -12.174 -5.170 1.00 59.78 99 TYR A N 1
ATOM 796 C CA . TYR A 1 99 ? 3.333 -11.378 -3.943 1.00 59.78 99 TYR A CA 1
ATOM 797 C C . TYR A 1 99 ? 1.941 -10.770 -3.734 1.00 59.78 99 TYR A C 1
ATOM 799 O O . TYR A 1 99 ? 1.712 -10.158 -2.696 1.00 59.78 99 TYR A O 1
ATOM 807 N N . ARG A 1 100 ? 1.006 -10.961 -4.683 1.00 56.69 100 ARG A N 1
ATOM 808 C CA . ARG A 1 100 ? -0.407 -10.541 -4.584 1.00 56.69 100 ARG A CA 1
ATOM 809 C C . ARG A 1 100 ? -0.574 -9.111 -4.056 1.00 56.69 100 ARG A C 1
ATOM 811 O O . ARG A 1 100 ? -1.465 -8.836 -3.257 1.00 56.69 100 ARG A O 1
ATOM 818 N N . LEU A 1 101 ? 0.262 -8.191 -4.535 1.00 57.25 101 LEU A N 1
ATOM 819 C CA . LEU A 1 101 ? 0.261 -6.772 -4.159 1.00 57.25 101 LEU A CA 1
ATOM 820 C C . LEU A 1 101 ? -0.918 -6.023 -4.811 1.00 57.25 101 LEU A C 1
ATOM 822 O O . LEU A 1 101 ? -0.747 -5.002 -5.468 1.00 57.25 101 LEU A O 1
ATOM 826 N N . GLN A 1 102 ? -2.129 -6.562 -4.670 1.00 51.28 102 GLN A N 1
ATOM 827 C CA . GLN A 1 102 ? -3.322 -6.196 -5.438 1.00 51.28 102 GLN A CA 1
ATOM 828 C C . GLN A 1 102 ? -3.757 -4.743 -5.231 1.00 51.28 102 GLN A C 1
ATOM 830 O O . GLN A 1 102 ? -4.389 -4.160 -6.107 1.00 51.28 102 GLN A O 1
ATOM 835 N N . PHE A 1 103 ? -3.381 -4.166 -4.094 1.00 54.59 103 PHE A N 1
ATOM 836 C CA . PHE A 1 103 ? -3.625 -2.770 -3.765 1.00 54.59 103 PHE A CA 1
ATOM 837 C C . PHE A 1 103 ? -2.451 -1.848 -4.078 1.00 54.59 103 PHE A C 1
ATOM 839 O O . PHE A 1 103 ? -2.653 -0.644 -4.105 1.00 54.59 103 PHE A O 1
ATOM 846 N N . LEU A 1 104 ? -1.263 -2.399 -4.358 1.00 54.81 104 LEU A N 1
ATOM 847 C CA . LEU A 1 104 ? -0.072 -1.636 -4.730 1.00 54.81 104 LEU A CA 1
ATOM 848 C C . LEU A 1 104 ? 0.046 -1.403 -6.242 1.00 54.81 104 LEU A C 1
ATOM 850 O O . LEU A 1 104 ? 0.782 -0.521 -6.679 1.00 54.81 104 LEU A O 1
ATOM 854 N N . LEU A 1 105 ? -0.656 -2.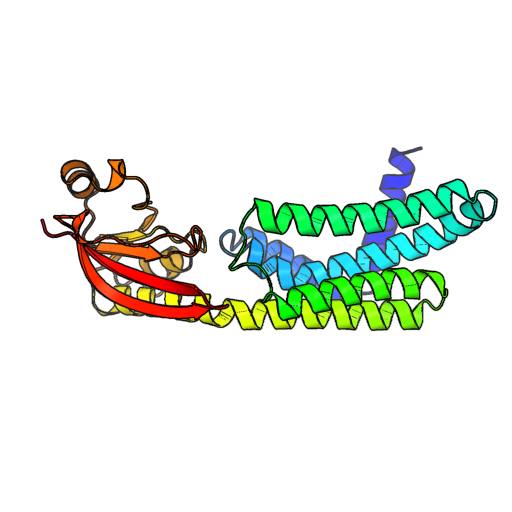206 -7.044 1.00 59.12 105 LEU A N 1
ATOM 855 C CA . LEU A 1 105 ? -0.534 -2.205 -8.495 1.00 59.12 105 LEU A CA 1
ATOM 856 C C . LEU A 1 105 ? -1.671 -1.483 -9.225 1.00 59.12 105 LEU A C 1
ATOM 858 O O . LEU A 1 105 ? -2.797 -1.407 -8.726 1.00 59.12 105 LEU A O 1
ATOM 862 N N . PRO A 1 106 ? -1.389 -1.026 -10.462 1.00 61.69 106 PRO A N 1
ATOM 863 C CA . PRO A 1 106 ? -2.416 -0.567 -11.373 1.00 61.69 106 PRO A CA 1
ATOM 864 C C . PRO A 1 106 ? -3.484 -1.630 -11.669 1.00 61.69 106 PRO A C 1
ATOM 866 O O . PRO A 1 106 ? -3.201 -2.829 -11.617 1.00 61.69 106 PRO A O 1
ATOM 869 N N . ILE A 1 107 ? -4.690 -1.198 -12.061 1.00 71.19 107 ILE A N 1
ATOM 870 C CA . ILE A 1 107 ? -5.700 -2.088 -12.667 1.00 71.19 107 ILE A CA 1
ATOM 871 C C . ILE A 1 107 ? -5.098 -2.891 -13.823 1.00 71.19 107 ILE A C 1
ATOM 873 O O . ILE A 1 107 ? -4.156 -2.436 -14.475 1.00 71.19 107 ILE A O 1
ATOM 877 N N . LYS A 1 108 ? -5.657 -4.077 -14.097 1.00 76.75 108 LYS A N 1
ATOM 878 C CA . LYS A 1 108 ? -5.150 -5.024 -15.106 1.00 76.75 108 LYS A CA 1
ATOM 879 C C . LYS A 1 108 ? -4.890 -4.345 -16.452 1.00 76.75 108 LYS A C 1
ATOM 881 O O . LYS A 1 108 ? -3.870 -4.594 -17.086 1.00 76.75 108 LYS A O 1
ATOM 886 N N . GLU A 1 109 ? -5.794 -3.467 -16.857 1.00 80.88 109 GLU A N 1
ATOM 887 C CA . GLU A 1 109 ? -5.742 -2.701 -18.095 1.00 80.88 109 GLU A CA 1
ATOM 888 C C . GLU A 1 109 ? -4.533 -1.761 -18.102 1.00 80.88 109 GLU A C 1
ATOM 890 O O . GLU A 1 109 ? -3.728 -1.794 -19.031 1.00 80.88 109 GLU A O 1
ATOM 895 N N . VAL A 1 110 ? -4.347 -0.977 -17.036 1.00 76.75 110 VAL A N 1
ATOM 896 C CA . VAL A 1 110 ? -3.204 -0.063 -16.907 1.00 76.75 110 VAL A CA 1
ATOM 897 C C . VAL A 1 110 ? -1.896 -0.841 -16.800 1.00 76.75 110 VAL A C 1
ATOM 899 O O . VAL A 1 110 ? -0.905 -0.446 -17.404 1.00 76.75 110 VAL A O 1
ATOM 902 N N . PHE A 1 111 ? -1.886 -1.977 -16.106 1.00 77.75 111 PHE A N 1
ATOM 903 C CA . PHE A 1 111 ? -0.718 -2.846 -16.024 1.00 77.75 111 PHE A CA 1
ATOM 904 C C . PHE A 1 111 ? -0.299 -3.375 -17.405 1.00 77.75 111 PHE A C 1
ATOM 906 O O . PHE A 1 111 ? 0.879 -3.317 -17.754 1.00 77.75 111 PHE A O 1
ATOM 913 N N . ILE A 1 112 ? -1.252 -3.822 -18.231 1.00 83.62 112 ILE A N 1
ATOM 914 C CA . ILE A 1 112 ? -0.978 -4.251 -19.613 1.00 83.62 112 ILE A CA 1
ATOM 915 C C . ILE A 1 112 ? -0.435 -3.084 -20.441 1.00 83.62 112 ILE A C 1
ATOM 917 O O . ILE A 1 112 ? 0.582 -3.239 -21.117 1.00 83.62 112 ILE A O 1
ATOM 921 N N . VAL A 1 113 ? -1.069 -1.910 -20.360 1.00 84.50 113 VAL A N 1
ATOM 922 C CA . VAL A 1 113 ? -0.597 -0.700 -21.051 1.00 84.50 113 VAL A CA 1
ATOM 923 C C . VAL A 1 113 ? 0.837 -0.369 -20.635 1.00 84.50 113 VAL A C 1
ATOM 925 O O . VAL A 1 113 ? 1.677 -0.105 -21.491 1.00 84.50 113 VAL A O 1
ATOM 928 N N . MET A 1 114 ? 1.159 -0.462 -19.345 1.00 77.94 114 MET A N 1
ATOM 929 C CA . MET A 1 114 ? 2.514 -0.246 -18.845 1.00 77.94 114 MET A CA 1
ATOM 930 C C . MET A 1 114 ? 3.526 -1.250 -19.403 1.00 77.94 114 MET A C 1
ATOM 932 O O . MET A 1 114 ? 4.623 -0.843 -19.779 1.00 77.94 114 MET A O 1
ATOM 936 N N . LEU A 1 115 ? 3.182 -2.538 -19.494 1.00 82.19 115 LEU A N 1
ATOM 937 C CA . LEU A 1 115 ? 4.064 -3.542 -20.100 1.00 82.19 115 LEU A CA 1
ATOM 938 C C . LEU A 1 115 ? 4.335 -3.231 -21.576 1.00 82.19 115 LEU A C 1
ATOM 940 O O . LEU A 1 115 ? 5.486 -3.266 -22.008 1.00 82.19 115 LEU A O 1
ATOM 944 N N . VAL A 1 116 ? 3.294 -2.878 -22.335 1.00 86.00 116 VAL A N 1
ATOM 945 C CA . VAL A 1 116 ? 3.425 -2.489 -23.748 1.00 86.00 116 VAL A CA 1
ATOM 946 C C . VAL A 1 116 ? 4.325 -1.261 -23.886 1.00 86.00 116 VAL A C 1
ATOM 948 O O . VAL A 1 116 ? 5.224 -1.245 -24.727 1.00 86.00 116 VAL A O 1
ATOM 951 N N . LEU A 1 117 ? 4.138 -0.260 -23.026 1.00 83.88 117 LEU A N 1
ATOM 952 C CA . LEU A 1 117 ? 4.973 0.937 -22.995 1.00 83.88 117 LEU A CA 1
ATOM 953 C C . LEU A 1 117 ? 6.436 0.616 -22.656 1.00 83.88 117 LEU A C 1
ATOM 955 O O . LEU A 1 117 ? 7.331 1.187 -23.273 1.00 83.88 117 LEU A O 1
ATOM 959 N N . GLN A 1 118 ? 6.709 -0.321 -21.743 1.00 80.00 118 GLN A N 1
ATOM 960 C CA . GLN A 1 118 ? 8.084 -0.749 -21.458 1.00 80.00 118 GLN A CA 1
ATOM 961 C C . GLN A 1 118 ? 8.733 -1.467 -22.647 1.00 80.00 118 GLN A C 1
ATOM 963 O O . GLN A 1 118 ? 9.884 -1.181 -22.974 1.00 80.00 118 GLN A O 1
ATOM 968 N N . VAL A 1 119 ? 8.001 -2.334 -23.352 1.00 82.19 119 VAL A N 1
ATOM 969 C CA . VAL A 1 119 ? 8.499 -2.963 -24.589 1.00 82.19 119 VAL A CA 1
ATOM 970 C C . VAL A 1 119 ? 8.787 -1.907 -25.662 1.00 82.19 119 VAL A C 1
ATOM 972 O O . VAL A 1 119 ? 9.828 -1.960 -26.321 1.00 82.19 119 VAL A O 1
ATOM 975 N N . LEU A 1 120 ? 7.912 -0.906 -25.802 1.00 85.06 120 LEU A N 1
ATOM 976 C CA . LEU A 1 120 ? 8.127 0.216 -26.714 1.00 85.06 120 LEU A CA 1
ATOM 977 C C . LEU A 1 120 ? 9.378 1.021 -26.336 1.00 85.06 120 LEU A C 1
ATOM 979 O O . LEU A 1 120 ? 10.152 1.379 -27.219 1.00 85.06 120 LEU A O 1
ATOM 983 N N . LEU A 1 121 ? 9.626 1.268 -25.047 1.00 80.62 121 LEU A N 1
ATOM 984 C CA . LEU A 1 121 ? 10.835 1.955 -24.579 1.00 80.62 121 LEU A CA 1
ATOM 985 C C . LEU A 1 121 ? 12.112 1.183 -24.924 1.00 80.62 121 LEU A C 1
ATOM 987 O O . LEU A 1 121 ? 13.075 1.789 -25.401 1.00 80.62 121 LEU A O 1
ATOM 991 N N . VAL A 1 122 ? 12.106 -0.144 -24.761 1.00 77.25 122 VAL A N 1
ATOM 992 C CA . VAL A 1 122 ? 13.215 -1.011 -25.194 1.00 77.25 122 VAL A CA 1
ATOM 993 C C . VAL A 1 122 ? 13.446 -0.860 -26.701 1.00 77.25 122 VAL A C 1
ATOM 995 O O . VAL A 1 122 ? 14.589 -0.728 -27.136 1.00 77.25 122 VAL A O 1
ATOM 998 N N . PHE A 1 123 ? 12.382 -0.801 -27.509 1.00 78.31 123 PHE A N 1
ATOM 999 C CA . PHE A 1 123 ? 12.492 -0.589 -28.955 1.00 78.31 123 PHE A CA 1
ATOM 1000 C C . PHE A 1 123 ? 13.011 0.813 -29.318 1.00 78.31 123 PHE A C 1
ATOM 1002 O O . PHE A 1 123 ? 13.909 0.947 -30.150 1.00 78.31 123 PHE A O 1
ATOM 1009 N N . LEU A 1 124 ? 12.522 1.870 -28.664 1.00 78.75 124 LEU A N 1
ATOM 1010 C CA . LEU A 1 124 ? 12.992 3.246 -28.873 1.00 78.75 124 LEU A CA 1
ATOM 1011 C C . LEU A 1 124 ? 14.482 3.401 -28.540 1.00 78.75 124 LEU A C 1
ATOM 1013 O O . LEU A 1 124 ? 15.205 4.128 -29.225 1.00 78.75 124 LEU A O 1
ATOM 1017 N N . GLN A 1 125 ? 14.975 2.658 -27.548 1.00 71.38 125 GLN A N 1
ATOM 1018 C CA . GLN A 1 125 ? 16.399 2.591 -27.227 1.00 71.38 125 GLN A CA 1
ATOM 1019 C C . GLN A 1 125 ? 17.244 2.006 -28.384 1.00 71.38 125 GLN A C 1
ATOM 1021 O O . GLN A 1 125 ? 18.421 2.365 -28.555 1.00 71.38 125 GLN A O 1
ATOM 1026 N N . LEU A 1 126 ? 16.659 1.141 -29.223 1.00 71.69 126 LEU A N 1
ATOM 1027 C CA . LEU A 1 126 ? 17.306 0.593 -30.423 1.00 71.69 126 LEU A CA 1
ATOM 1028 C C . LEU A 1 126 ? 17.394 1.613 -31.561 1.00 71.69 126 LEU A C 1
ATOM 1030 O O . LEU A 1 126 ? 18.403 1.632 -32.265 1.00 71.69 126 LEU A O 1
ATOM 1034 N N . LEU A 1 127 ? 16.405 2.505 -31.690 1.00 75.19 127 LEU A N 1
ATOM 1035 C CA . LEU A 1 127 ? 16.365 3.560 -32.715 1.00 75.19 127 LEU A CA 1
ATOM 1036 C C . LEU A 1 127 ? 17.413 4.668 -32.506 1.00 75.19 127 LEU A C 1
ATOM 1038 O O . LEU A 1 127 ? 17.546 5.560 -33.339 1.00 75.19 127 LEU A O 1
ATOM 1042 N N . LYS A 1 128 ? 18.180 4.612 -31.408 1.00 68.88 128 LYS A N 1
ATOM 1043 C CA . LYS A 1 128 ? 19.282 5.532 -31.061 1.00 68.88 128 LYS A CA 1
ATOM 1044 C C . LYS A 1 128 ? 18.882 7.003 -30.899 1.00 68.88 128 LYS A C 1
ATOM 1046 O O . LYS A 1 128 ? 19.755 7.844 -30.715 1.00 68.88 128 LYS A O 1
ATOM 1051 N N . ASN A 1 129 ? 17.592 7.327 -30.905 1.00 76.19 129 ASN A N 1
ATOM 1052 C CA . ASN A 1 129 ? 17.127 8.683 -30.655 1.00 76.19 129 ASN A CA 1
ATOM 1053 C C . ASN A 1 129 ? 16.958 8.912 -29.144 1.00 76.19 129 ASN A C 1
ATOM 1055 O O . ASN A 1 129 ? 15.911 8.611 -28.566 1.00 76.19 129 ASN A O 1
ATOM 1059 N N . LYS A 1 130 ? 18.015 9.436 -28.509 1.00 70.62 130 LYS A N 1
ATOM 1060 C CA . LYS A 1 130 ? 18.084 9.690 -27.059 1.00 70.62 130 LYS A CA 1
ATOM 1061 C C . LYS A 1 130 ? 16.942 10.578 -26.566 1.00 70.62 130 LYS A C 1
ATOM 1063 O O . LYS A 1 130 ? 16.334 10.269 -25.548 1.00 70.62 130 LYS A O 1
ATOM 1068 N N . ASN A 1 131 ? 16.617 11.636 -27.305 1.00 76.12 131 ASN A N 1
ATOM 1069 C CA . ASN A 1 131 ? 15.598 12.601 -26.894 1.00 76.12 131 ASN A CA 1
ATOM 1070 C C . ASN A 1 131 ? 14.205 11.969 -26.902 1.00 76.12 131 ASN A C 1
ATOM 1072 O O . ASN A 1 131 ? 13.475 12.077 -25.921 1.00 76.12 131 ASN A O 1
ATOM 1076 N N . VAL A 1 132 ? 13.866 11.242 -27.971 1.00 81.31 132 VAL A N 1
ATOM 1077 C CA . VAL A 1 132 ? 12.580 10.533 -28.068 1.00 81.31 132 VAL A CA 1
ATOM 1078 C C . VAL A 1 132 ? 12.457 9.477 -26.972 1.00 81.31 132 VAL A C 1
ATOM 1080 O O . VAL A 1 132 ? 11.406 9.370 -26.342 1.00 81.31 132 VAL A O 1
ATOM 1083 N N . PHE A 1 133 ? 13.532 8.736 -26.696 1.00 78.88 133 PHE A N 1
ATOM 1084 C CA . PHE A 1 133 ? 13.557 7.750 -25.620 1.00 78.88 133 PHE A CA 1
ATOM 1085 C C . PHE A 1 133 ? 13.355 8.386 -24.236 1.00 78.88 133 PHE A C 1
ATOM 1087 O O . PHE A 1 133 ? 12.503 7.922 -23.485 1.00 78.88 133 PHE A O 1
ATOM 1094 N N . LEU A 1 134 ? 14.081 9.461 -23.906 1.00 75.31 134 LEU A N 1
ATOM 1095 C CA . LEU A 1 134 ? 13.980 10.128 -22.602 1.00 75.31 134 LEU A CA 1
ATOM 1096 C C . LEU A 1 134 ? 12.610 10.775 -22.378 1.00 75.31 134 LEU A C 1
ATOM 1098 O O . LEU A 1 134 ? 12.040 10.630 -21.298 1.00 75.31 134 LEU A O 1
ATOM 1102 N N . VAL A 1 135 ? 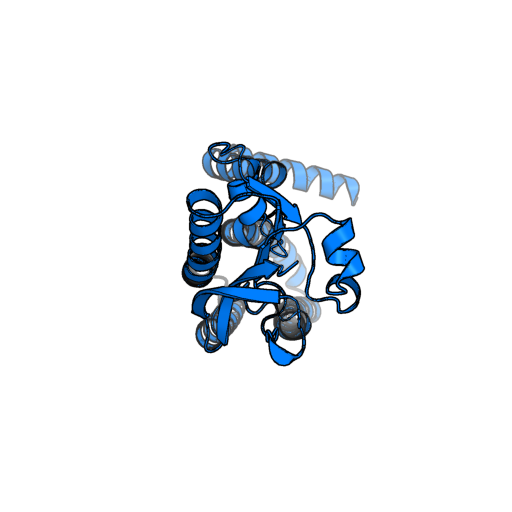12.060 11.444 -23.395 1.00 80.56 135 VAL A N 1
ATOM 1103 C CA . VAL A 1 135 ? 10.715 12.034 -23.319 1.00 80.56 135 VAL A CA 1
ATOM 1104 C C . VAL A 1 135 ? 9.670 10.938 -23.130 1.00 80.56 135 VAL A C 1
ATOM 1106 O O . VAL A 1 135 ? 8.832 11.037 -22.237 1.00 80.56 135 VAL A O 1
ATOM 1109 N N . SER A 1 136 ? 9.754 9.854 -23.907 1.00 82.19 136 SER A N 1
ATOM 1110 C CA . SER A 1 136 ? 8.838 8.717 -23.767 1.00 82.19 136 SER A CA 1
ATOM 1111 C C . SER A 1 136 ? 8.945 8.085 -22.382 1.00 82.19 136 SER A C 1
ATOM 1113 O O . SER A 1 136 ? 7.927 7.814 -21.753 1.00 82.19 136 SER A O 1
ATOM 1115 N N . LEU A 1 137 ? 10.167 7.900 -21.871 1.00 79.31 137 LEU A N 1
ATOM 1116 C CA . LEU A 1 137 ? 10.404 7.357 -20.538 1.00 79.31 137 LEU A CA 1
ATOM 1117 C C . LEU A 1 137 ? 9.738 8.226 -19.472 1.00 79.31 137 LEU A C 1
ATOM 1119 O O . LEU A 1 137 ? 9.016 7.690 -18.638 1.00 79.31 137 LEU A O 1
ATOM 1123 N N . ALA A 1 138 ? 9.927 9.546 -19.535 1.00 75.62 138 ALA A N 1
ATOM 1124 C CA . ALA A 1 138 ? 9.314 10.487 -18.604 1.00 75.62 138 ALA A CA 1
ATOM 1125 C C . ALA A 1 138 ? 7.779 10.408 -18.624 1.00 75.62 138 ALA A C 1
ATOM 1127 O O . ALA A 1 138 ? 7.159 10.378 -17.562 1.00 75.62 138 ALA A O 1
ATOM 1128 N N . PHE A 1 139 ? 7.161 10.296 -19.804 1.00 82.56 139 PHE A N 1
ATOM 1129 C CA . PHE A 1 139 ? 5.710 10.129 -19.928 1.00 82.56 139 PHE A CA 1
ATOM 1130 C C . PHE A 1 139 ? 5.203 8.819 -19.317 1.00 82.56 139 PHE A C 1
ATOM 1132 O O . PHE A 1 139 ? 4.224 8.833 -18.571 1.00 82.56 139 PHE A O 1
ATOM 1139 N N . VAL A 1 140 ? 5.865 7.693 -19.603 1.00 80.50 140 VAL A N 1
ATOM 1140 C CA . VAL A 1 140 ? 5.496 6.371 -19.057 1.00 80.50 140 VAL A CA 1
ATOM 1141 C C . VAL A 1 140 ? 5.571 6.382 -17.536 1.00 80.50 140 VAL A C 1
ATOM 1143 O O . VAL A 1 140 ? 4.662 5.934 -16.839 1.00 80.50 140 VAL A O 1
ATOM 1146 N N . VAL A 1 141 ? 6.663 6.940 -17.037 1.00 73.31 141 VAL A N 1
ATOM 1147 C CA . VAL A 1 141 ? 6.943 7.103 -15.624 1.00 73.31 141 VAL A CA 1
ATOM 1148 C C . VAL A 1 141 ? 5.888 7.984 -14.938 1.00 73.31 141 VAL A C 1
ATOM 1150 O O . VAL A 1 141 ? 5.335 7.594 -13.913 1.00 73.31 141 VAL A O 1
ATOM 1153 N N . PHE A 1 142 ? 5.559 9.139 -15.517 1.00 75.31 142 PHE A N 1
ATOM 1154 C CA . PHE A 1 142 ? 4.547 10.045 -14.976 1.00 75.31 142 PHE A CA 1
ATOM 1155 C C . PHE A 1 142 ? 3.152 9.406 -14.956 1.00 75.31 142 PHE A C 1
ATOM 1157 O O . PHE A 1 142 ? 2.442 9.484 -13.952 1.00 75.31 142 PHE A O 1
ATOM 1164 N N . GLY A 1 143 ? 2.778 8.718 -16.041 1.00 76.00 143 GLY A N 1
ATOM 1165 C CA . GLY A 1 143 ? 1.517 7.984 -16.125 1.00 76.00 143 GLY A CA 1
ATOM 1166 C C . GLY A 1 143 ? 1.406 6.890 -15.062 1.00 76.00 143 GLY A C 1
ATOM 1167 O O . GLY A 1 143 ? 0.350 6.734 -14.446 1.00 76.00 143 GLY A O 1
ATOM 1168 N N . TRP A 1 144 ? 2.505 6.183 -14.782 1.00 72.94 144 TRP A N 1
ATOM 1169 C CA . TRP A 1 144 ? 2.545 5.178 -13.721 1.00 72.94 144 TRP A CA 1
ATOM 1170 C C . TRP A 1 144 ? 2.315 5.780 -12.331 1.00 72.94 144 TRP A C 1
ATOM 1172 O O . TRP A 1 144 ? 1.485 5.270 -11.569 1.00 72.94 144 TRP A O 1
ATOM 1182 N N . SER A 1 145 ? 2.987 6.887 -12.012 1.00 70.75 145 SER A N 1
ATOM 1183 C CA . SER A 1 145 ? 2.799 7.593 -10.740 1.00 70.75 145 SER A CA 1
ATOM 1184 C C . SER A 1 145 ? 1.357 8.038 -10.555 1.00 70.75 145 SER A C 1
ATOM 1186 O O . SER A 1 145 ? 0.745 7.749 -9.526 1.00 70.75 145 SER A O 1
ATOM 1188 N N . LEU A 1 146 ? 0.792 8.703 -11.568 1.00 73.88 146 LEU A N 1
ATOM 1189 C CA . LEU A 1 146 ? -0.567 9.230 -11.501 1.00 73.88 146 LEU A CA 1
ATOM 1190 C C . LEU A 1 146 ? -1.592 8.103 -11.351 1.00 73.88 146 LEU A C 1
ATOM 1192 O O . LEU A 1 146 ? -2.496 8.203 -10.522 1.00 73.88 146 LEU A O 1
ATOM 1196 N N . SER A 1 147 ? -1.420 7.006 -12.096 1.00 73.94 147 SER A N 1
ATOM 1197 C CA . SER A 1 147 ? -2.282 5.834 -11.955 1.00 73.94 147 SER A CA 1
ATOM 1198 C C . SER A 1 147 ? -2.197 5.237 -10.556 1.00 73.94 147 SER A C 1
ATOM 1200 O O . SER A 1 147 ? -3.224 4.856 -10.000 1.00 73.94 147 SER A O 1
ATOM 1202 N N . THR A 1 148 ? -0.999 5.137 -9.984 1.00 70.50 148 THR A N 1
ATOM 1203 C CA . THR A 1 148 ? -0.838 4.550 -8.652 1.00 70.50 148 THR A CA 1
ATOM 1204 C C . THR A 1 148 ? -1.525 5.416 -7.600 1.00 70.50 148 THR A C 1
ATOM 1206 O O . THR A 1 148 ? -2.306 4.897 -6.802 1.00 70.50 148 THR A O 1
ATOM 1209 N N . VAL A 1 149 ? -1.314 6.735 -7.639 1.00 70.75 149 VAL A N 1
ATOM 1210 C CA . VAL A 1 149 ? -1.978 7.687 -6.733 1.00 70.75 149 VAL A CA 1
ATOM 1211 C C . VAL A 1 149 ? -3.498 7.599 -6.866 1.00 70.75 149 VAL A C 1
ATOM 1213 O O . VAL A 1 149 ? -4.204 7.503 -5.860 1.00 70.75 149 VAL A O 1
ATOM 1216 N N . PHE A 1 150 ? -4.010 7.586 -8.099 1.00 74.19 150 PHE A N 1
ATOM 1217 C CA . PHE A 1 150 ? -5.445 7.524 -8.352 1.00 74.19 150 PHE A CA 1
ATOM 1218 C C . PHE A 1 150 ? -6.089 6.260 -7.776 1.00 74.19 150 PHE A C 1
ATOM 1220 O O . PHE A 1 150 ? -7.202 6.334 -7.266 1.00 74.19 150 PHE A O 1
ATOM 1227 N N . LEU A 1 151 ? -5.399 5.121 -7.825 1.00 70.25 151 LEU A N 1
ATOM 1228 C CA . LEU A 1 151 ? -5.928 3.848 -7.330 1.00 70.25 151 LEU A CA 1
ATOM 1229 C C . LEU A 1 151 ? -5.840 3.715 -5.808 1.00 70.25 151 LEU A C 1
ATOM 1231 O O . LEU A 1 151 ? -6.717 3.124 -5.186 1.00 70.25 151 LEU A O 1
ATOM 1235 N N . HIS A 1 152 ? -4.827 4.318 -5.186 1.00 73.62 152 HIS A N 1
ATOM 1236 C CA . HIS A 1 152 ? -4.661 4.264 -3.732 1.00 73.62 152 HIS A CA 1
ATOM 1237 C C . HIS A 1 152 ? -5.551 5.252 -2.975 1.00 73.62 152 HIS A C 1
ATOM 1239 O O . HIS A 1 152 ? -5.764 5.082 -1.771 1.00 73.62 152 HIS A O 1
ATOM 1245 N N . LYS A 1 153 ? -6.089 6.280 -3.646 1.00 76.56 153 LYS A N 1
ATOM 1246 C CA . LYS A 1 153 ? -6.919 7.307 -2.994 1.00 76.56 153 LYS A CA 1
ATOM 1247 C C . LYS A 1 153 ? -8.121 6.699 -2.257 1.00 76.56 153 LYS A C 1
ATOM 1249 O O . LYS A 1 153 ? -8.470 7.166 -1.175 1.00 76.56 153 LYS A O 1
ATOM 1254 N N . ASP A 1 154 ? -8.734 5.659 -2.826 1.00 78.25 154 ASP A N 1
ATOM 1255 C CA . ASP A 1 154 ? -9.962 5.065 -2.298 1.00 78.25 154 ASP A CA 1
ATOM 1256 C C . ASP A 1 154 ? -9.666 4.150 -1.104 1.00 78.25 154 ASP A C 1
ATOM 1258 O O . ASP A 1 154 ? -10.419 4.163 -0.131 1.00 78.25 154 ASP A O 1
ATOM 1262 N N . ILE A 1 155 ? -8.513 3.467 -1.113 1.00 78.44 155 ILE A N 1
ATOM 1263 C CA . ILE A 1 155 ? -7.974 2.738 0.049 1.00 78.44 155 ILE A CA 1
ATOM 1264 C C . ILE A 1 155 ? -7.800 3.713 1.211 1.00 78.44 155 ILE A C 1
ATOM 1266 O O . ILE A 1 155 ? -8.362 3.526 2.290 1.00 78.44 155 ILE A O 1
ATOM 1270 N N . PHE A 1 156 ? -7.067 4.805 0.970 1.00 78.69 156 PHE A N 1
ATOM 1271 C CA . PHE A 1 156 ? -6.796 5.804 1.998 1.00 78.69 156 PHE A CA 1
ATOM 1272 C C . PHE A 1 156 ? -8.084 6.446 2.519 1.00 78.69 156 PHE A C 1
ATOM 1274 O O . PHE A 1 156 ? -8.236 6.637 3.723 1.00 78.69 156 PHE A O 1
ATOM 1281 N N . LYS A 1 157 ? -9.039 6.745 1.631 1.00 84.44 157 LYS A N 1
ATOM 1282 C CA . LYS A 1 157 ? -10.344 7.298 2.004 1.00 84.44 157 LYS A CA 1
ATOM 1283 C C . LYS A 1 157 ? -11.102 6.366 2.950 1.00 84.44 157 LYS A C 1
ATOM 1285 O O . LYS A 1 157 ? -11.593 6.845 3.969 1.00 84.44 157 LYS A O 1
ATOM 1290 N N . VAL A 1 158 ? -11.185 5.074 2.635 1.00 86.19 158 VAL A N 1
ATOM 1291 C CA . VAL A 1 158 ? -11.912 4.086 3.450 1.00 86.19 158 VAL A CA 1
ATOM 1292 C C . VAL A 1 158 ? -11.255 3.913 4.824 1.00 86.19 158 VAL A C 1
ATOM 1294 O O . VAL A 1 158 ? -11.942 4.037 5.839 1.00 86.19 158 VAL A O 1
ATOM 1297 N N . VAL A 1 159 ? -9.928 3.741 4.880 1.00 85.81 159 VAL A N 1
ATOM 1298 C CA . VAL A 1 159 ? -9.192 3.603 6.154 1.00 85.81 159 VAL A CA 1
ATOM 1299 C C . VAL A 1 159 ? -9.307 4.875 6.999 1.00 85.81 159 VAL A C 1
ATOM 1301 O O . VAL A 1 159 ? -9.554 4.812 8.205 1.00 85.81 159 VAL A O 1
ATOM 1304 N N . ARG A 1 160 ? -9.188 6.054 6.374 1.00 87.25 160 ARG A N 1
ATOM 1305 C CA . ARG A 1 160 ? -9.359 7.346 7.051 1.00 87.25 160 ARG A CA 1
ATOM 1306 C C . ARG A 1 160 ? -10.758 7.499 7.636 1.00 87.25 160 ARG A C 1
ATOM 1308 O O . ARG A 1 160 ? -10.887 7.955 8.765 1.00 87.25 160 ARG A O 1
ATOM 1315 N N . GLN A 1 161 ? -11.803 7.164 6.882 1.00 89.88 161 GLN A N 1
ATOM 1316 C CA . GLN A 1 161 ? -13.184 7.291 7.354 1.00 89.88 161 GLN A CA 1
ATOM 1317 C C . GLN A 1 161 ? -13.452 6.408 8.574 1.00 89.88 161 GLN A C 1
ATOM 1319 O O . GLN A 1 161 ? -14.058 6.883 9.534 1.00 89.88 161 GLN A O 1
ATOM 1324 N N . ALA A 1 162 ? -12.945 5.172 8.570 1.00 90.81 162 ALA A N 1
ATOM 1325 C CA . ALA A 1 162 ? -13.045 4.279 9.719 1.00 90.81 162 ALA A CA 1
ATOM 1326 C C . ALA A 1 162 ? -12.341 4.854 10.956 1.00 90.81 162 ALA A C 1
ATOM 1328 O O . ALA A 1 162 ? -12.915 4.881 12.043 1.00 90.81 162 ALA A O 1
ATOM 1329 N N . ASN A 1 163 ? -11.135 5.392 10.776 1.00 89.69 163 ASN A N 1
ATOM 1330 C CA . ASN A 1 163 ? -10.369 5.995 11.860 1.00 89.69 163 ASN A CA 1
ATOM 1331 C C . ASN A 1 163 ? -11.008 7.272 12.421 1.00 89.69 163 ASN A C 1
ATOM 1333 O O . ASN A 1 163 ? -11.124 7.413 13.633 1.00 89.69 163 ASN A O 1
ATOM 1337 N N . VAL A 1 164 ? -11.490 8.173 11.559 1.00 90.00 164 VAL A N 1
ATOM 1338 C CA . VAL A 1 164 ? -12.220 9.381 11.986 1.00 90.00 164 VAL A CA 1
ATOM 1339 C C . VAL A 1 164 ? -13.503 9.015 12.733 1.00 90.00 164 VAL A C 1
ATOM 1341 O O . VAL A 1 164 ? -13.850 9.662 13.721 1.00 90.00 164 VAL A O 1
ATOM 1344 N N . TYR A 1 165 ? -14.211 7.974 12.286 1.00 92.31 165 TYR A N 1
ATOM 1345 C CA . TYR A 1 165 ? -15.382 7.479 13.002 1.00 92.31 165 TYR A CA 1
ATOM 1346 C C . TYR A 1 165 ? -14.999 6.961 14.389 1.00 92.31 165 TYR A C 1
ATOM 1348 O O . TYR A 1 165 ? -15.640 7.353 15.365 1.00 92.31 165 TYR A O 1
ATOM 1356 N N . ALA A 1 166 ? -13.959 6.126 14.479 1.00 90.81 166 ALA A N 1
ATOM 1357 C CA . ALA A 1 166 ? -13.495 5.566 15.742 1.00 90.81 166 ALA A CA 1
ATOM 1358 C C . ALA A 1 166 ? -13.133 6.673 16.741 1.00 90.81 166 ALA A C 1
ATOM 1360 O O . ALA A 1 166 ? -13.668 6.695 17.845 1.00 90.81 166 ALA A O 1
ATOM 1361 N N . THR A 1 167 ? -12.321 7.651 16.332 1.00 90.12 167 THR A N 1
ATOM 1362 C CA . THR A 1 167 ? -11.861 8.731 17.220 1.00 90.12 167 THR A CA 1
ATOM 1363 C C . THR A 1 167 ? -12.959 9.697 17.658 1.00 90.12 167 THR A C 1
ATOM 1365 O O . THR A 1 167 ? -12.845 10.303 18.727 1.00 90.12 167 THR A O 1
ATOM 1368 N N . SER A 1 168 ? -14.017 9.847 16.856 1.00 89.75 168 SER A N 1
ATOM 1369 C CA . SER A 1 168 ? -15.119 10.771 17.153 1.00 89.75 168 SER A CA 1
ATOM 1370 C C . SER A 1 168 ? -16.254 10.133 17.958 1.00 89.75 168 SER A C 1
ATOM 1372 O O . SER A 1 168 ? -16.995 10.859 18.616 1.00 89.75 168 SER A O 1
ATOM 1374 N N . ASN A 1 169 ? -16.426 8.807 17.895 1.00 91.50 169 ASN A N 1
ATOM 1375 C CA . ASN A 1 169 ? -17.622 8.136 18.427 1.00 91.50 169 ASN A CA 1
ATOM 1376 C C . ASN A 1 169 ? -17.330 7.045 19.462 1.00 91.50 169 ASN A C 1
ATOM 1378 O O . ASN A 1 169 ? -18.236 6.679 20.207 1.00 91.50 169 ASN A O 1
ATOM 1382 N N . LEU A 1 170 ? -16.111 6.507 19.509 1.00 92.00 170 LEU A N 1
ATOM 1383 C CA . LEU A 1 170 ? -15.762 5.391 20.388 1.00 92.00 170 LEU A CA 1
ATOM 1384 C C . LEU A 1 170 ? -14.886 5.855 21.554 1.00 92.00 170 LEU A C 1
ATOM 1386 O O . LEU A 1 170 ? -14.285 6.930 21.521 1.00 92.00 170 LEU A O 1
ATOM 1390 N N . LYS A 1 171 ? -14.821 5.023 22.594 1.00 91.75 171 LYS A N 1
ATOM 1391 C CA . LYS A 1 171 ? -13.967 5.207 23.775 1.00 91.75 171 LYS A CA 1
ATOM 1392 C C . LYS A 1 171 ? -13.367 3.866 24.175 1.00 91.75 171 LYS A C 1
ATOM 1394 O O . LYS A 1 171 ? -14.070 2.869 24.104 1.00 91.75 171 LYS A O 1
ATOM 1399 N N . GLY A 1 172 ? -12.122 3.849 24.633 1.00 91.88 172 GLY A N 1
ATOM 1400 C CA . GLY A 1 172 ? -11.412 2.639 25.049 1.00 91.88 172 GLY A CA 1
ATOM 1401 C C . GLY A 1 172 ? -10.252 2.273 24.126 1.00 91.88 172 GLY A C 1
ATOM 1402 O O . GLY A 1 172 ? -9.664 3.133 23.464 1.00 91.88 172 GLY A O 1
ATOM 1403 N N . THR A 1 173 ? -9.897 0.991 24.106 1.00 93.44 173 THR A N 1
ATOM 1404 C CA . THR A 1 173 ? -8.760 0.479 23.333 1.00 93.44 173 THR A CA 1
ATOM 1405 C C . THR A 1 173 ? -9.225 -0.138 22.020 1.00 93.44 173 THR A C 1
ATOM 1407 O O . THR A 1 173 ? -10.065 -1.039 21.999 1.00 93.44 173 THR A O 1
ATOM 1410 N N . VAL A 1 174 ? -8.614 0.295 20.920 1.00 93.44 174 VAL A N 1
ATOM 1411 C CA . VAL A 1 174 ? -8.864 -0.211 19.571 1.00 93.44 174 VAL A CA 1
ATOM 1412 C C . VAL A 1 174 ? -7.679 -1.048 19.088 1.00 93.44 174 VAL A C 1
ATOM 1414 O O . VAL A 1 174 ? -6.560 -0.545 18.975 1.00 93.44 174 VAL A O 1
ATOM 1417 N N . GLY A 1 175 ? -7.912 -2.318 18.766 1.00 93.06 175 GLY A N 1
ATOM 1418 C CA . GLY A 1 175 ? -6.938 -3.161 18.073 1.00 93.06 175 GLY A CA 1
ATOM 1419 C C . GLY A 1 175 ? -7.011 -2.951 16.558 1.00 93.06 175 GLY A C 1
ATOM 1420 O O . GLY A 1 175 ? -8.091 -3.063 15.989 1.00 93.06 175 GLY A O 1
ATOM 1421 N N . TYR A 1 176 ? -5.910 -2.652 15.871 1.00 91.50 176 TYR A N 1
ATOM 1422 C CA . TYR A 1 176 ? -5.919 -2.468 14.409 1.00 91.50 176 TYR A CA 1
ATOM 1423 C C . TYR A 1 176 ? -4.922 -3.386 13.694 1.00 91.50 176 TYR A C 1
ATOM 1425 O O . TYR A 1 176 ? -3.827 -3.621 14.197 1.00 91.50 176 TYR A O 1
ATOM 1433 N N . ASN A 1 177 ? -5.268 -3.881 12.501 1.00 87.38 177 ASN A N 1
ATOM 1434 C CA . ASN A 1 177 ? -4.378 -4.722 11.677 1.00 87.38 177 ASN A CA 1
ATOM 1435 C C . ASN A 1 177 ? -3.810 -4.000 10.436 1.00 87.38 177 ASN A C 1
ATOM 1437 O O . ASN A 1 177 ? -3.182 -4.620 9.579 1.00 87.38 177 ASN A O 1
ATOM 1441 N N . ASP A 1 178 ? -4.051 -2.695 10.333 1.00 78.75 178 ASP A N 1
ATOM 1442 C CA . ASP A 1 178 ? -3.499 -1.818 9.304 1.00 78.75 178 ASP A CA 1
ATOM 1443 C C . ASP A 1 178 ? -1.978 -1.644 9.487 1.00 78.75 178 ASP A C 1
ATOM 1445 O O . ASP A 1 178 ? -1.524 -1.231 10.556 1.00 78.75 178 ASP A O 1
ATOM 1449 N N . VAL A 1 179 ? -1.188 -1.936 8.446 1.00 66.69 179 VAL A N 1
ATOM 1450 C CA . VAL A 1 179 ? 0.283 -1.771 8.453 1.00 66.69 179 VAL A CA 1
ATOM 1451 C C . VAL A 1 179 ? 0.698 -0.403 7.895 1.00 66.69 179 VAL A C 1
ATOM 1453 O O . VAL A 1 179 ? 1.849 0.001 8.036 1.00 66.69 179 VAL A O 1
ATOM 1456 N N . SER A 1 180 ? -0.231 0.361 7.312 1.00 64.06 180 SER A N 1
ATOM 1457 C CA . SER A 1 180 ? 0.028 1.685 6.738 1.00 64.06 180 SER A CA 1
ATOM 1458 C C . SER A 1 180 ? 0.092 2.823 7.771 1.00 64.06 180 SER A C 1
ATOM 1460 O O . SER A 1 180 ? 0.208 3.992 7.397 1.00 64.06 180 SER A O 1
ATOM 1462 N N . SER A 1 181 ? 0.063 2.486 9.073 1.00 72.31 181 SER A N 1
ATOM 1463 C CA . SER A 1 181 ? 0.068 3.373 10.261 1.00 72.31 181 SER A CA 1
ATOM 1464 C C . SER A 1 181 ? -0.901 4.550 10.196 1.00 72.31 181 SER A C 1
ATOM 1466 O O . SER A 1 181 ? -0.818 5.462 11.018 1.00 72.31 181 SER A O 1
ATOM 1468 N N . VAL A 1 182 ? -1.860 4.529 9.270 1.00 77.94 182 VAL A N 1
ATOM 1469 C CA . VAL A 1 182 ? -2.955 5.494 9.255 1.00 77.94 182 VAL A CA 1
ATOM 1470 C C . VAL A 1 182 ? -3.720 5.334 10.558 1.00 77.94 182 VAL A C 1
ATOM 1472 O O . VAL A 1 182 ? -3.977 6.315 11.248 1.00 77.94 182 VAL A O 1
ATOM 1475 N N . SER A 1 183 ? -3.992 4.092 10.950 1.00 84.81 183 SER A N 1
ATOM 1476 C CA . SER A 1 183 ? -4.706 3.825 12.194 1.00 84.81 183 SER A CA 1
ATOM 1477 C C . SER A 1 183 ? -3.939 4.286 13.437 1.00 84.81 183 SER A C 1
ATOM 1479 O O . SER A 1 183 ? -4.524 4.919 14.312 1.00 84.81 183 SER A O 1
ATOM 1481 N N . ASP A 1 184 ? -2.618 4.088 13.474 1.00 85.12 184 ASP A N 1
ATOM 1482 C CA . ASP A 1 184 ? -1.776 4.588 14.567 1.00 85.12 184 ASP A CA 1
ATOM 1483 C C . ASP A 1 184 ? -1.810 6.118 14.683 1.00 85.12 184 ASP A C 1
ATOM 1485 O O . ASP A 1 184 ? -2.052 6.661 15.761 1.00 85.12 184 ASP A O 1
ATOM 1489 N N . TRP A 1 185 ? -1.633 6.818 13.558 1.00 84.25 185 TRP A N 1
ATOM 1490 C CA . TRP A 1 185 ? -1.651 8.277 13.527 1.00 84.25 185 TRP A CA 1
ATOM 1491 C C . TRP A 1 185 ? -2.961 8.830 14.087 1.00 84.25 185 TRP A C 1
ATOM 1493 O O . TRP A 1 185 ? -2.939 9.703 14.951 1.00 84.25 185 TRP A O 1
ATOM 1503 N N . TYR A 1 186 ? -4.108 8.317 13.634 1.00 85.31 186 TYR A N 1
ATOM 1504 C CA . TYR A 1 186 ? -5.405 8.832 14.072 1.00 85.31 186 TYR A CA 1
ATOM 1505 C C . TYR A 1 186 ? -5.741 8.459 15.519 1.00 85.31 186 TYR A C 1
ATOM 1507 O O . TYR A 1 186 ? -6.299 9.290 16.230 1.00 85.31 186 TYR A O 1
ATOM 1515 N N . LEU A 1 187 ? -5.418 7.242 15.960 1.00 86.56 187 LEU A N 1
ATOM 1516 C CA . LEU A 1 187 ? -5.812 6.757 17.286 1.00 86.56 187 LEU A CA 1
ATOM 1517 C C . LEU A 1 187 ? -4.875 7.218 18.408 1.00 86.56 187 LEU A C 1
ATOM 1519 O O . LEU A 1 187 ? -5.330 7.348 19.539 1.00 86.56 187 LEU A O 1
ATOM 1523 N N . ASN A 1 188 ? -3.594 7.463 18.112 1.00 85.56 188 ASN A N 1
ATOM 1524 C CA . ASN A 1 188 ? -2.583 7.745 19.136 1.00 85.56 188 ASN A CA 1
ATOM 1525 C C . ASN A 1 188 ? -1.975 9.149 19.052 1.00 85.56 188 ASN A C 1
ATOM 1527 O O . ASN A 1 188 ? -1.512 9.665 20.069 1.00 85.56 188 ASN A O 1
ATOM 1531 N N . GLN A 1 189 ? -1.945 9.773 17.869 1.00 79.75 189 GLN A N 1
ATOM 1532 C CA . GLN A 1 189 ? -1.147 10.987 17.642 1.00 79.75 189 GLN A CA 1
ATOM 1533 C C . GLN A 1 189 ? -2.010 12.212 17.306 1.00 79.75 189 GLN A C 1
ATOM 1535 O O . GLN A 1 189 ? -1.828 13.291 17.874 1.00 79.75 189 GLN A O 1
ATOM 1540 N N . ALA A 1 190 ? -2.976 12.068 16.401 1.00 70.06 190 ALA A N 1
ATOM 1541 C CA . ALA A 1 190 ? -3.777 13.171 15.894 1.00 70.06 190 ALA A CA 1
ATOM 1542 C C . ALA A 1 190 ? -4.813 13.638 16.929 1.00 70.06 190 ALA A C 1
ATOM 1544 O O . ALA A 1 190 ? -5.809 12.967 17.183 1.00 70.06 190 ALA A O 1
ATOM 1545 N N . GLY A 1 191 ? -4.609 14.830 17.497 1.00 60.41 191 GLY A N 1
ATOM 1546 C CA . GLY A 1 191 ? -5.640 15.532 18.272 1.00 60.41 191 GLY A CA 1
ATOM 1547 C C . GLY A 1 191 ? -6.068 14.855 19.578 1.00 60.41 191 GLY A C 1
ATOM 1548 O O . GLY A 1 191 ? -7.184 15.116 20.015 1.00 60.41 191 GLY A O 1
ATOM 1549 N N . LEU A 1 192 ? -5.204 14.008 20.163 1.00 60.75 192 LEU A N 1
ATOM 1550 C CA . LEU A 1 192 ? -5.277 13.356 21.485 1.00 60.75 192 LEU A CA 1
ATOM 1551 C C . LEU A 1 192 ? -6.642 13.448 22.188 1.00 60.75 192 LEU A C 1
ATOM 1553 O O . LEU A 1 192 ? -6.782 14.039 23.265 1.00 60.75 192 LEU A O 1
ATOM 1557 N N . ASN A 1 193 ? -7.651 12.794 21.611 1.00 66.12 193 ASN A N 1
ATOM 1558 C CA . ASN A 1 193 ? -8.823 12.421 22.379 1.00 66.12 193 ASN A CA 1
ATOM 1559 C C . ASN A 1 193 ? -8.373 11.335 23.364 1.00 66.12 193 ASN A C 1
ATOM 1561 O O . ASN A 1 193 ? -8.334 10.160 23.022 1.00 66.12 193 ASN A O 1
ATOM 1565 N N . LYS A 1 194 ? -8.026 11.728 24.596 1.00 73.62 194 LYS A N 1
ATOM 1566 C CA . LYS A 1 194 ? -7.513 10.815 25.638 1.00 73.62 194 LYS A CA 1
ATOM 1567 C C . LYS A 1 194 ? -8.461 9.660 25.984 1.00 73.62 194 LYS A C 1
ATOM 1569 O O . LYS A 1 194 ? -8.076 8.770 26.732 1.00 73.62 194 LYS A O 1
ATOM 1574 N N . SER A 1 195 ? -9.702 9.698 25.499 1.00 84.00 195 SER A N 1
ATOM 1575 C CA . SER A 1 195 ? -10.675 8.631 25.715 1.00 84.00 195 SER A CA 1
ATOM 1576 C C . SER A 1 195 ? -10.521 7.444 24.765 1.00 84.00 195 SER A C 1
ATOM 1578 O O . SER A 1 195 ? -11.192 6.443 24.991 1.00 84.00 195 SER A O 1
ATOM 1580 N N . ILE A 1 196 ? -9.652 7.516 23.749 1.00 89.69 196 ILE A N 1
ATOM 1581 C CA . ILE A 1 196 ? -9.376 6.411 22.826 1.00 89.69 196 ILE A CA 1
ATOM 1582 C C . ILE A 1 196 ? -7.868 6.180 22.683 1.00 89.69 196 ILE A C 1
ATOM 1584 O O . ILE A 1 196 ? -7.080 7.120 22.746 1.00 89.69 196 ILE A O 1
ATOM 1588 N N . SER A 1 197 ? -7.467 4.924 22.504 1.00 90.69 197 SER A N 1
ATOM 1589 C CA . SER A 1 197 ? -6.088 4.553 22.171 1.00 90.69 197 SER A CA 1
ATOM 1590 C C . SER A 1 197 ? -6.070 3.380 21.199 1.00 90.69 197 SER A C 1
ATOM 1592 O O . SER A 1 197 ? -6.987 2.558 21.194 1.00 90.69 197 SER A O 1
ATOM 1594 N N . GLY A 1 198 ? -5.041 3.302 20.360 1.00 90.50 198 GLY A N 1
ATOM 1595 C CA . GLY A 1 198 ? -4.882 2.260 19.353 1.00 90.50 198 GLY A CA 1
ATOM 1596 C C . GLY A 1 198 ? -3.651 1.397 19.604 1.00 90.50 198 GLY A C 1
ATOM 1597 O O . GLY A 1 198 ? -2.585 1.916 19.927 1.00 90.50 198 GLY A O 1
ATOM 1598 N N . ARG A 1 199 ? -3.751 0.083 19.396 1.00 91.25 199 ARG A N 1
ATOM 1599 C CA . ARG A 1 199 ? -2.587 -0.818 19.377 1.00 91.25 199 ARG A CA 1
ATOM 1600 C C . ARG A 1 199 ? -2.682 -1.776 18.197 1.00 91.25 199 ARG A C 1
ATOM 1602 O O . ARG A 1 199 ? -3.769 -2.236 17.854 1.00 91.25 199 ARG A O 1
ATOM 1609 N N . PHE A 1 200 ? -1.545 -2.082 17.578 1.00 90.31 200 PHE A N 1
ATOM 1610 C CA . PHE A 1 200 ? -1.515 -3.064 16.500 1.00 90.31 200 PHE A CA 1
ATOM 1611 C C . PHE A 1 200 ? -1.897 -4.449 17.041 1.00 90.31 200 PHE A C 1
ATOM 1613 O O . PHE A 1 200 ? -1.291 -4.934 17.997 1.00 90.31 200 PHE A O 1
ATOM 1620 N N . PHE A 1 201 ? -2.891 -5.083 16.424 1.00 89.69 201 PHE A N 1
ATOM 1621 C CA . PHE A 1 201 ? -3.346 -6.422 16.773 1.00 89.69 201 PHE A CA 1
ATOM 1622 C C . PHE A 1 201 ? -3.961 -7.123 15.559 1.00 89.69 201 PHE A C 1
ATOM 1624 O O . PHE A 1 201 ? -4.950 -6.675 14.977 1.00 89.69 201 PHE A O 1
ATOM 1631 N N . ASP A 1 202 ? -3.365 -8.247 15.172 1.00 85.50 202 ASP A N 1
ATOM 1632 C CA . ASP A 1 202 ? -3.779 -9.001 13.994 1.00 85.50 202 ASP A CA 1
ATOM 1633 C C . ASP A 1 202 ? -4.871 -10.028 14.335 1.00 85.50 202 ASP A C 1
ATOM 1635 O O . ASP A 1 202 ? -4.580 -11.136 14.792 1.00 85.50 202 ASP A O 1
ATOM 1639 N N . LEU A 1 203 ? -6.131 -9.671 14.068 1.00 83.31 203 LEU A N 1
ATOM 1640 C CA . LEU A 1 203 ? -7.301 -10.551 14.222 1.00 83.31 203 LEU A CA 1
ATOM 1641 C C . LEU A 1 203 ? -7.452 -11.616 13.121 1.00 83.31 203 LEU A C 1
ATOM 1643 O O . LEU A 1 203 ? -8.367 -12.448 13.172 1.00 83.31 203 LEU A O 1
ATOM 1647 N N . THR A 1 204 ? -6.591 -11.621 12.099 1.00 77.19 204 THR A N 1
ATOM 1648 C CA . THR A 1 204 ? -6.688 -12.637 11.040 1.00 77.19 204 THR A CA 1
ATOM 1649 C C . THR A 1 204 ? -6.298 -14.026 11.555 1.00 77.19 204 THR A C 1
ATOM 1651 O O . THR A 1 204 ? -6.835 -15.035 11.084 1.00 77.19 204 THR A O 1
ATOM 1654 N N . LYS A 1 205 ? -5.449 -14.092 12.589 1.00 82.69 205 LYS A N 1
ATOM 1655 C CA . LYS A 1 205 ? -5.057 -15.330 13.272 1.00 82.69 205 LYS A CA 1
ATOM 1656 C C . LYS A 1 205 ? -6.163 -15.821 14.200 1.00 82.69 205 LYS A C 1
ATOM 1658 O O . LYS A 1 205 ? -6.651 -15.077 15.041 1.00 82.69 205 LYS A O 1
ATOM 1663 N N . LYS A 1 206 ? -6.517 -17.106 14.092 1.00 82.75 206 LYS A N 1
ATOM 1664 C CA . LYS A 1 206 ? -7.594 -17.711 14.895 1.00 82.75 206 LYS A CA 1
ATOM 1665 C C . LYS A 1 206 ? -7.333 -17.636 16.405 1.00 82.75 206 LYS A C 1
ATOM 1667 O O . LYS A 1 206 ? -8.254 -17.287 17.130 1.00 82.75 206 LYS A O 1
ATOM 1672 N N . SER A 1 207 ? -6.099 -17.886 16.846 1.00 85.81 207 SER A N 1
ATOM 1673 C CA . SER A 1 207 ? -5.693 -17.801 18.261 1.00 85.81 207 SER A CA 1
ATOM 1674 C C . SER A 1 207 ? -5.932 -16.417 18.864 1.00 85.81 207 SER A C 1
ATOM 1676 O O . SER A 1 207 ? -6.254 -16.285 20.034 1.00 85.81 207 SER A O 1
ATOM 1678 N N . ASN A 1 208 ? -5.820 -15.369 18.047 1.00 86.44 208 ASN A N 1
ATOM 1679 C CA . ASN A 1 208 ? -5.997 -13.990 18.487 1.00 86.44 208 ASN A CA 1
ATOM 1680 C C . ASN A 1 208 ? -7.473 -13.590 18.608 1.00 86.44 208 ASN A C 1
ATOM 1682 O O . ASN A 1 208 ? -7.746 -12.453 18.959 1.00 86.44 208 ASN A O 1
ATOM 1686 N N . ARG A 1 209 ? -8.418 -14.480 18.282 1.00 86.25 209 ARG A N 1
ATOM 1687 C CA . ARG A 1 209 ? -9.866 -14.232 18.386 1.00 86.25 209 ARG A CA 1
ATOM 1688 C C . ARG A 1 209 ? -10.508 -14.927 19.585 1.00 86.25 209 ARG A C 1
ATOM 1690 O O . ARG A 1 209 ? -11.718 -14.825 19.761 1.00 86.25 209 ARG A O 1
ATOM 1697 N N . GLU A 1 210 ? -9.728 -15.679 20.354 1.00 88.12 210 GLU A N 1
ATOM 1698 C CA . GLU A 1 210 ? -10.216 -16.387 21.534 1.00 88.12 210 GLU A CA 1
ATOM 1699 C C . GLU A 1 210 ? -10.604 -15.387 22.624 1.00 88.12 210 GLU A C 1
ATOM 1701 O O . GLU A 1 210 ? -9.886 -14.417 22.861 1.00 88.12 210 GLU A O 1
ATOM 1706 N N . TYR A 1 211 ? -11.746 -15.623 23.273 1.00 89.19 211 TYR A N 1
ATOM 1707 C CA . TYR A 1 211 ? -12.334 -14.698 24.244 1.00 8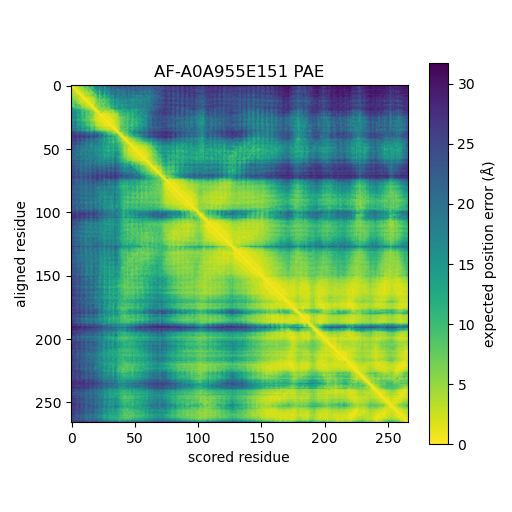9.19 211 TYR A CA 1
ATOM 1708 C C . TYR A 1 211 ? -11.337 -14.284 25.334 1.00 89.19 211 TYR A C 1
ATOM 1710 O O . TYR A 1 211 ? -11.146 -13.092 25.569 1.00 89.19 211 TYR A O 1
ATOM 1718 N N . ASP A 1 212 ? -10.640 -15.258 25.924 1.00 90.44 212 ASP A N 1
ATOM 1719 C CA . ASP A 1 212 ? -9.671 -15.022 26.997 1.00 90.44 212 ASP A CA 1
ATOM 1720 C C . ASP A 1 212 ? -8.502 -14.147 26.531 1.00 90.44 212 ASP A C 1
ATOM 1722 O O . ASP A 1 212 ? -8.076 -13.248 27.252 1.00 90.44 212 ASP A O 1
ATOM 1726 N N . VAL A 1 213 ? -8.040 -14.341 25.290 1.00 90.06 213 VAL A N 1
ATOM 1727 C CA . VAL A 1 213 ? -6.975 -13.527 24.690 1.00 90.06 213 VAL A CA 1
ATOM 1728 C C . VAL A 1 213 ? -7.456 -12.093 24.480 1.00 90.06 213 VAL A C 1
ATOM 1730 O O . VAL A 1 213 ? -6.746 -11.146 24.810 1.00 90.06 213 VAL A O 1
ATOM 1733 N N . LEU A 1 214 ? -8.667 -11.903 23.950 1.00 90.19 214 LEU A N 1
ATOM 1734 C CA . LEU A 1 214 ? -9.231 -10.566 23.739 1.00 90.19 214 LEU A CA 1
ATOM 1735 C C . LEU A 1 214 ? -9.438 -9.820 25.065 1.00 90.19 214 LEU A C 1
ATOM 1737 O O . LEU A 1 214 ? -9.153 -8.620 25.151 1.00 90.19 214 LEU A O 1
ATOM 1741 N N . LEU A 1 215 ? -9.890 -10.542 26.094 1.00 91.44 215 LEU A N 1
ATOM 1742 C CA . LEU A 1 215 ? -10.111 -10.018 27.436 1.00 91.44 215 LEU A CA 1
ATOM 1743 C C . LEU A 1 215 ? -8.791 -9.638 28.121 1.00 91.44 215 LEU A C 1
ATOM 1745 O O . LEU A 1 215 ? -8.686 -8.530 28.646 1.00 91.44 215 LEU A O 1
ATOM 1749 N N . GLU A 1 216 ? -7.773 -10.501 28.060 1.00 92.69 216 GLU A N 1
ATOM 1750 C CA . GLU A 1 216 ? -6.441 -10.253 28.629 1.00 92.69 216 GLU A CA 1
ATOM 1751 C C . GLU A 1 216 ? -5.766 -9.026 27.999 1.00 92.69 216 GLU A C 1
ATOM 1753 O O . GLU A 1 216 ? -5.159 -8.209 28.693 1.00 92.69 216 GLU A O 1
ATOM 1758 N N . GLN A 1 217 ? -5.903 -8.850 26.681 1.00 90.88 217 GLN A N 1
ATOM 1759 C CA . GLN A 1 217 ? -5.315 -7.707 25.975 1.00 90.88 217 GLN A CA 1
ATOM 1760 C C . GLN A 1 217 ? -6.041 -6.375 26.251 1.00 90.88 217 GLN A C 1
ATOM 1762 O O . GLN A 1 217 ? -5.487 -5.295 25.992 1.00 90.88 217 GLN A O 1
ATOM 1767 N N . GLY A 1 218 ? -7.259 -6.434 26.799 1.00 91.75 218 GLY A N 1
ATOM 1768 C CA . GLY A 1 218 ? -8.043 -5.265 27.190 1.00 91.75 218 GLY A CA 1
ATOM 1769 C C . GLY A 1 218 ? -8.557 -4.448 26.004 1.00 91.75 218 GLY A C 1
ATOM 1770 O O . GLY A 1 218 ? -8.618 -3.221 26.092 1.00 91.75 218 GLY A O 1
ATOM 1771 N N . PHE A 1 219 ? -8.877 -5.100 24.885 1.00 93.12 219 PHE A N 1
ATOM 1772 C CA . PHE A 1 219 ? -9.490 -4.430 23.738 1.00 93.12 219 PHE A CA 1
ATOM 1773 C C . PHE A 1 219 ? -10.987 -4.199 23.966 1.00 93.12 219 PHE A C 1
ATOM 1775 O O . PHE A 1 219 ? -11.654 -4.978 24.642 1.00 93.12 219 PHE A O 1
ATOM 1782 N N . ASP A 1 220 ? -11.513 -3.118 23.398 1.00 94.12 220 ASP A N 1
ATOM 1783 C CA . ASP A 1 220 ? -12.950 -2.817 23.372 1.00 94.12 220 ASP A CA 1
ATOM 1784 C C . ASP A 1 220 ? -13.484 -2.880 21.935 1.00 94.12 220 ASP A C 1
ATOM 1786 O O . ASP A 1 220 ? -14.599 -3.335 21.688 1.00 94.12 220 ASP A O 1
ATOM 1790 N N . TYR A 1 221 ? -12.655 -2.469 20.971 1.00 94.50 221 TYR A N 1
ATOM 1791 C CA . TYR A 1 221 ? -12.996 -2.477 19.554 1.00 94.50 221 TYR A CA 1
ATOM 1792 C C . TYR A 1 221 ? -11.826 -2.945 18.699 1.00 94.50 221 TYR A C 1
ATOM 1794 O O . TYR A 1 221 ? -10.669 -2.930 19.121 1.00 94.50 221 TYR A O 1
ATOM 1802 N N . PHE A 1 222 ? -12.121 -3.266 17.444 1.00 93.19 222 PHE A N 1
ATOM 1803 C CA . PHE A 1 222 ? -11.134 -3.579 16.431 1.00 93.19 222 PHE A CA 1
ATOM 1804 C C . PHE A 1 222 ? -11.413 -2.880 15.107 1.00 93.19 222 PHE A C 1
ATOM 1806 O O . PHE A 1 222 ? -12.554 -2.808 14.655 1.00 93.19 222 PHE A O 1
ATOM 1813 N N . LEU A 1 223 ? -10.346 -2.419 14.460 1.00 92.50 223 LEU A N 1
ATOM 1814 C CA . LEU A 1 223 ? -10.334 -1.976 13.072 1.00 92.50 223 LEU A CA 1
ATOM 1815 C C . LEU A 1 223 ? -9.683 -3.059 12.217 1.00 92.50 223 LEU A C 1
ATOM 1817 O O . LEU A 1 223 ? -8.464 -3.238 12.240 1.00 92.50 223 LEU A O 1
ATOM 1821 N N . VAL A 1 224 ? -10.507 -3.774 11.454 1.00 90.56 224 VAL A N 1
ATOM 1822 C CA . VAL A 1 224 ? -10.057 -4.846 10.563 1.00 90.56 224 VAL A CA 1
ATOM 1823 C C . VAL A 1 224 ? -10.150 -4.385 9.118 1.00 90.56 224 VAL A C 1
ATOM 1825 O O . VAL A 1 224 ? -11.242 -4.170 8.592 1.00 90.56 224 VAL A O 1
ATOM 1828 N N . THR A 1 225 ? -8.999 -4.267 8.466 1.00 87.88 225 THR A N 1
ATOM 1829 C CA . THR A 1 225 ? -8.866 -3.985 7.037 1.00 87.88 225 THR A CA 1
ATOM 1830 C C . THR A 1 225 ? -8.399 -5.218 6.271 1.00 87.88 225 THR A C 1
ATOM 1832 O O . THR A 1 225 ? -7.637 -6.042 6.789 1.00 87.88 225 THR A O 1
ATOM 1835 N N . ASN A 1 226 ? -8.838 -5.341 5.018 1.00 84.62 226 ASN A N 1
ATOM 1836 C CA . ASN A 1 226 ? -8.344 -6.349 4.082 1.00 84.62 226 ASN A CA 1
ATOM 1837 C C . ASN A 1 226 ? -7.159 -5.859 3.228 1.00 84.62 226 ASN A C 1
ATOM 1839 O O . ASN A 1 226 ? -6.821 -6.500 2.238 1.00 84.62 226 ASN A O 1
ATOM 1843 N N . GLU A 1 227 ? -6.486 -4.770 3.626 1.00 76.44 227 GLU A N 1
ATOM 1844 C CA . GLU A 1 227 ? -5.352 -4.176 2.896 1.00 76.44 227 GLU A CA 1
ATOM 1845 C C . GLU A 1 227 ? -4.219 -5.163 2.571 1.00 76.44 227 GLU A C 1
ATOM 1847 O O . GLU A 1 227 ? -3.682 -5.144 1.469 1.00 76.44 227 GLU A O 1
ATOM 1852 N N . HIS A 1 228 ? -3.855 -6.059 3.488 1.00 70.81 228 HIS A N 1
ATOM 1853 C CA . HIS A 1 228 ? -2.769 -7.022 3.243 1.00 70.81 228 HIS A CA 1
ATOM 1854 C C . HIS A 1 228 ? -3.249 -8.376 2.728 1.00 70.81 228 HIS A C 1
ATOM 1856 O O . HIS A 1 228 ? -2.452 -9.159 2.214 1.00 70.81 228 HIS A O 1
ATOM 1862 N N . ASN A 1 229 ? -4.543 -8.659 2.854 1.00 74.00 229 ASN A N 1
ATOM 1863 C CA . ASN A 1 229 ? -5.142 -9.907 2.413 1.00 74.00 229 ASN A CA 1
ATOM 1864 C C . ASN A 1 229 ? -6.478 -9.606 1.740 1.00 74.00 229 ASN A C 1
ATOM 1866 O O . ASN A 1 229 ? -7.515 -9.547 2.388 1.00 74.00 229 ASN A O 1
ATOM 1870 N N . THR A 1 230 ? -6.441 -9.436 0.424 1.00 71.19 230 THR A N 1
ATOM 1871 C CA . THR A 1 230 ? -7.602 -9.064 -0.396 1.00 71.19 230 THR A CA 1
ATOM 1872 C C . THR A 1 230 ? -8.696 -10.129 -0.426 1.00 71.19 230 THR A C 1
ATOM 1874 O O . THR A 1 230 ? -9.832 -9.824 -0.781 1.00 71.19 230 THR A O 1
ATOM 1877 N N . ASP A 1 231 ? -8.355 -11.366 -0.064 1.00 72.81 231 ASP A N 1
ATOM 1878 C CA . ASP A 1 231 ? -9.275 -12.497 0.032 1.00 72.81 231 ASP A CA 1
ATOM 1879 C C . ASP A 1 231 ? -9.815 -12.666 1.469 1.00 72.81 231 ASP A C 1
ATOM 1881 O O . ASP A 1 231 ? -10.580 -13.593 1.741 1.00 72.81 231 ASP A O 1
ATOM 1885 N N . LEU A 1 232 ? -9.431 -11.779 2.402 1.00 78.50 232 LEU A N 1
ATOM 1886 C CA . LEU A 1 232 ? -9.962 -11.766 3.760 1.00 78.50 232 LEU A CA 1
ATOM 1887 C C . LEU A 1 232 ? -11.469 -11.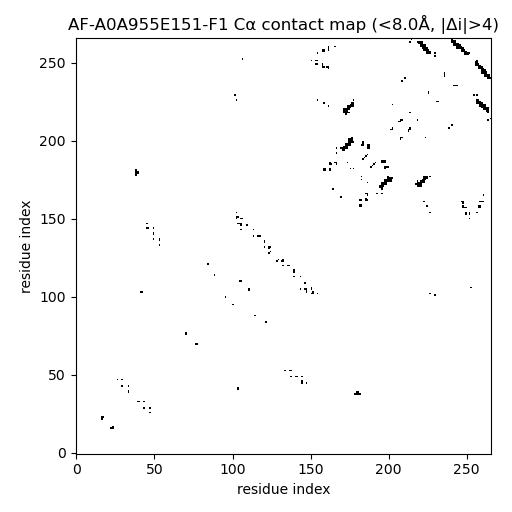534 3.705 1.00 78.50 232 LEU A C 1
ATOM 1889 O O . LEU A 1 232 ? -11.946 -10.469 3.317 1.00 78.50 232 LEU A O 1
ATOM 1893 N N . THR A 1 233 ? -12.207 -12.537 4.155 1.00 75.88 233 THR A N 1
ATOM 1894 C CA . THR A 1 233 ? -13.641 -12.461 4.399 1.00 75.88 233 THR A CA 1
ATOM 1895 C C . THR A 1 233 ? -13.857 -12.503 5.905 1.00 75.88 233 THR A C 1
ATOM 1897 O O . THR A 1 233 ? -13.223 -13.287 6.613 1.00 75.88 233 THR A O 1
ATOM 1900 N N . ILE A 1 234 ? -14.704 -11.608 6.415 1.00 75.38 234 ILE A N 1
ATOM 1901 C CA . ILE A 1 234 ? -15.110 -11.651 7.820 1.00 75.38 234 ILE A CA 1
ATOM 1902 C C . ILE A 1 234 ? -16.339 -12.545 7.905 1.00 75.38 234 ILE A C 1
ATOM 1904 O O . ILE A 1 234 ? -17.431 -12.137 7.514 1.00 75.38 234 ILE A O 1
ATOM 1908 N N . ASP A 1 235 ? -16.149 -13.764 8.401 1.00 76.38 235 ASP A N 1
ATOM 1909 C CA . ASP A 1 235 ? -17.250 -14.652 8.750 1.00 76.38 235 ASP A CA 1
ATOM 1910 C C . ASP A 1 235 ? -17.667 -14.410 10.202 1.00 76.38 235 ASP A C 1
ATOM 1912 O O . ASP A 1 235 ? -17.084 -14.961 11.139 1.00 76.38 235 ASP A O 1
ATOM 1916 N N . LEU A 1 236 ? -18.691 -13.574 10.375 1.00 69.00 236 LEU A N 1
ATOM 1917 C CA . LEU A 1 236 ? -19.223 -13.206 11.687 1.00 69.00 236 LEU A CA 1
ATOM 1918 C C . LEU A 1 236 ? -19.798 -14.399 12.452 1.00 69.00 236 LEU A C 1
ATOM 1920 O O . LEU A 1 236 ? -19.786 -14.386 13.677 1.00 69.00 236 LEU A O 1
ATOM 1924 N N . SER A 1 237 ? -20.237 -15.455 11.758 1.00 68.94 237 SER A N 1
ATOM 1925 C CA . SER A 1 237 ? -20.735 -16.662 12.428 1.00 68.94 237 SER A CA 1
ATOM 1926 C C . SER A 1 237 ? -19.632 -17.395 13.194 1.00 68.94 237 SER A C 1
ATOM 1928 O O . SER A 1 237 ? -19.891 -18.053 14.199 1.00 68.94 237 SER A O 1
ATOM 1930 N N . SER A 1 238 ? -18.383 -17.224 12.758 1.00 74.50 238 SER A N 1
ATOM 1931 C CA . SER A 1 238 ? -17.219 -17.831 13.391 1.00 74.50 238 SER A CA 1
ATOM 1932 C C . SER A 1 238 ? -16.655 -17.012 14.560 1.00 74.50 238 SER A C 1
ATOM 1934 O O . SER A 1 238 ? -15.726 -17.484 15.221 1.00 74.50 238 SER A O 1
ATOM 1936 N N . TRP A 1 239 ? -17.152 -15.786 14.802 1.00 81.62 239 TRP A N 1
ATOM 1937 C CA . TRP A 1 239 ? -16.616 -14.842 15.797 1.00 81.62 239 TRP A CA 1
ATOM 1938 C C . TRP A 1 239 ? -17.686 -14.483 16.852 1.00 81.62 239 TRP A C 1
ATOM 1940 O O . TRP A 1 239 ? -18.209 -13.372 16.846 1.00 81.62 239 TRP A O 1
ATOM 1950 N N . PRO A 1 240 ? -18.021 -15.403 17.775 1.00 80.56 240 PRO A N 1
ATOM 1951 C CA . PRO A 1 240 ? -19.218 -15.308 18.621 1.00 80.56 240 PRO A CA 1
ATOM 1952 C C . PRO A 1 240 ? -19.246 -14.123 19.598 1.00 80.56 240 PRO A C 1
ATOM 1954 O O . PRO A 1 240 ? -20.319 -13.770 20.069 1.00 80.56 240 PRO A O 1
ATOM 1957 N N . HIS A 1 241 ? -18.096 -13.508 19.888 1.00 88.50 241 HIS A N 1
ATOM 1958 C CA . HIS A 1 241 ? -17.974 -12.364 20.805 1.00 88.50 241 HIS A CA 1
ATOM 1959 C C . HIS A 1 241 ? -17.632 -11.057 20.082 1.00 88.50 241 HIS A C 1
ATOM 1961 O O . HIS A 1 241 ? -17.264 -10.069 20.710 1.00 88.50 241 HIS A O 1
ATOM 1967 N N . LEU A 1 242 ? -17.672 -11.055 18.749 1.00 90.19 242 LEU A N 1
ATOM 1968 C CA . LEU A 1 242 ? -17.277 -9.916 17.936 1.00 90.19 242 LEU A CA 1
ATOM 1969 C C . LEU A 1 242 ? -18.428 -9.493 17.036 1.00 90.19 242 LEU A C 1
ATOM 1971 O O . LEU A 1 242 ? -18.931 -10.272 16.227 1.00 90.19 242 LEU A O 1
ATOM 1975 N N . LYS A 1 243 ? -18.785 -8.216 17.110 1.00 91.25 243 LYS A N 1
ATOM 1976 C CA . LYS A 1 243 ? -19.908 -7.663 16.359 1.00 91.25 243 LYS A CA 1
ATOM 1977 C C . LYS A 1 243 ? -19.476 -6.503 15.492 1.00 91.25 243 LYS A C 1
ATOM 1979 O O . LYS A 1 243 ? -18.927 -5.519 15.972 1.00 91.25 243 LYS A O 1
ATOM 1984 N N . VAL A 1 244 ? -19.754 -6.578 14.194 1.00 91.75 244 VAL A N 1
ATOM 1985 C CA . VAL A 1 244 ? -19.502 -5.445 13.295 1.00 91.75 244 VAL A CA 1
ATOM 1986 C C . VAL A 1 244 ? -20.513 -4.342 13.593 1.00 91.75 244 VAL A C 1
ATOM 1988 O O . VAL A 1 244 ? -21.703 -4.496 13.332 1.00 91.75 244 VAL A O 1
ATOM 1991 N N . ILE A 1 245 ? -20.025 -3.211 14.098 1.00 93.69 245 ILE A N 1
ATOM 1992 C CA . ILE A 1 245 ? -20.840 -2.021 14.379 1.00 93.69 245 ILE A CA 1
ATOM 1993 C C . ILE A 1 245 ? -20.856 -1.047 13.201 1.00 93.69 245 ILE A C 1
ATOM 1995 O O . ILE A 1 245 ? -21.814 -0.296 13.005 1.00 93.69 245 ILE A O 1
ATOM 1999 N N . LYS A 1 246 ? -19.797 -1.050 12.383 1.00 94.00 246 LYS A N 1
ATOM 2000 C CA . LYS A 1 246 ? -19.709 -0.207 11.192 1.00 94.00 246 LYS A CA 1
ATOM 2001 C C . LYS A 1 246 ? -18.798 -0.834 10.150 1.00 94.00 246 LYS A C 1
ATOM 2003 O O . LYS A 1 246 ? -17.754 -1.382 10.480 1.00 94.00 246 LYS A O 1
ATOM 2008 N N . SER A 1 247 ? -19.166 -0.699 8.883 1.00 93.00 247 SER A N 1
ATOM 2009 C CA . SER A 1 247 ? -18.327 -1.090 7.755 1.00 93.00 247 SER A CA 1
ATOM 2010 C C . SER A 1 247 ? -18.162 0.093 6.815 1.00 93.00 247 SER A C 1
ATOM 2012 O O . SER A 1 247 ? -19.142 0.740 6.440 1.00 93.00 247 SER A O 1
ATOM 2014 N N . PHE A 1 248 ? -16.917 0.373 6.448 1.00 93.06 248 PHE A N 1
ATOM 2015 C CA . PHE A 1 248 ? -16.575 1.277 5.362 1.00 93.06 248 PHE A CA 1
ATOM 2016 C C . PHE A 1 248 ? -16.031 0.425 4.232 1.00 93.06 248 PHE A C 1
ATOM 2018 O O . PHE A 1 248 ? -15.115 -0.364 4.447 1.00 93.06 248 PHE A O 1
ATOM 2025 N N . SER A 1 249 ? -16.592 0.560 3.037 1.00 90.75 249 SER A N 1
ATOM 2026 C CA . SER A 1 249 ? -16.150 -0.223 1.890 1.00 90.75 249 SER A CA 1
ATOM 2027 C C . SER A 1 249 ? -16.155 0.594 0.609 1.00 90.75 249 SER A C 1
ATOM 2029 O O . SER A 1 249 ? -16.877 1.582 0.470 1.00 90.75 249 SER A O 1
ATOM 2031 N N . SER A 1 250 ? -15.301 0.183 -0.320 1.00 87.38 250 SER A N 1
ATOM 2032 C CA . SER A 1 250 ? -15.246 0.699 -1.681 1.00 87.38 250 SER A CA 1
ATOM 2033 C C . SER A 1 250 ? -14.897 -0.441 -2.631 1.00 87.38 250 SER A C 1
ATOM 2035 O O . SER A 1 250 ? -14.196 -1.381 -2.255 1.00 87.38 250 SER A O 1
ATOM 2037 N N . ASN A 1 251 ? -15.373 -0.366 -3.870 1.00 84.00 251 ASN A N 1
ATOM 2038 C CA . ASN A 1 251 ? -14.948 -1.296 -4.907 1.00 84.00 251 ASN A CA 1
ATOM 2039 C C . ASN A 1 251 ? -13.648 -0.776 -5.528 1.00 84.00 251 ASN A C 1
ATOM 2041 O O . ASN A 1 251 ? -13.624 0.311 -6.104 1.00 84.00 251 ASN A O 1
ATOM 2045 N N . ILE A 1 252 ? -12.575 -1.548 -5.388 1.00 75.50 252 ILE A N 1
ATOM 2046 C CA . ILE A 1 252 ? -11.251 -1.235 -5.914 1.00 75.50 252 ILE A C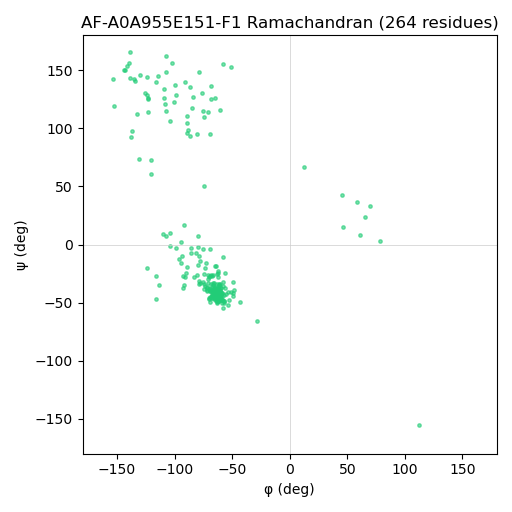A 1
ATOM 2047 C C . ILE A 1 252 ? -10.845 -2.395 -6.815 1.00 75.50 252 ILE A C 1
ATOM 2049 O O . ILE A 1 252 ? -10.650 -3.523 -6.366 1.00 75.50 252 ILE A O 1
ATOM 2053 N N . ASN A 1 253 ? -10.731 -2.115 -8.112 1.00 69.75 253 ASN A N 1
ATOM 2054 C CA . ASN A 1 253 ? -10.269 -3.072 -9.121 1.00 69.75 253 ASN A CA 1
ATOM 2055 C C . ASN A 1 253 ? -11.126 -4.353 -9.187 1.00 69.75 253 ASN A C 1
ATOM 2057 O O . ASN A 1 253 ? -10.601 -5.450 -9.379 1.00 69.75 253 ASN A O 1
ATOM 2061 N N . GLY A 1 254 ? -12.444 -4.225 -8.999 1.00 72.69 254 GLY A N 1
ATOM 2062 C CA . GLY A 1 254 ? -13.383 -5.350 -9.029 1.00 72.69 254 GLY A CA 1
ATOM 2063 C C . GLY A 1 254 ? -13.399 -6.191 -7.749 1.00 72.69 254 GLY A C 1
ATOM 2064 O O . GLY A 1 254 ? -14.121 -7.184 -7.693 1.00 72.69 254 GLY A O 1
ATOM 2065 N N . LYS A 1 255 ? -12.632 -5.804 -6.722 1.00 76.69 255 LYS A N 1
ATOM 2066 C CA . LYS A 1 255 ? -12.666 -6.399 -5.385 1.00 76.69 255 LYS A CA 1
ATOM 2067 C C . LYS A 1 255 ? -13.166 -5.385 -4.364 1.00 76.69 255 LYS A C 1
ATOM 2069 O O . LYS A 1 255 ? -12.867 -4.196 -4.437 1.00 76.69 255 LYS A O 1
ATOM 2074 N N . THR A 1 256 ? -13.905 -5.862 -3.373 1.00 85.12 256 THR A N 1
ATOM 2075 C CA . THR A 1 256 ? -14.331 -5.021 -2.253 1.00 85.12 256 THR A CA 1
ATOM 2076 C C . THR A 1 256 ? -13.150 -4.797 -1.318 1.00 85.12 256 THR A C 1
ATOM 2078 O O . THR A 1 256 ? -12.662 -5.733 -0.687 1.00 85.12 256 THR A O 1
ATOM 2081 N N . PHE A 1 257 ? -12.698 -3.553 -1.207 1.00 85.69 257 PHE A N 1
ATOM 2082 C CA . PHE A 1 257 ? -11.851 -3.112 -0.109 1.00 85.69 257 PHE A CA 1
ATOM 2083 C C . PHE A 1 257 ? -12.739 -2.682 1.054 1.00 85.69 257 PHE A C 1
ATOM 2085 O O . PHE A 1 257 ? -13.730 -1.978 0.839 1.00 85.69 257 PHE A O 1
ATOM 2092 N N . PHE A 1 258 ? -12.399 -3.084 2.274 1.00 89.75 258 PHE A N 1
ATOM 2093 C CA . PHE A 1 258 ? -13.153 -2.698 3.456 1.00 89.75 258 PHE A CA 1
ATOM 2094 C C . PHE A 1 258 ? -12.258 -2.377 4.645 1.00 89.75 258 PHE A C 1
ATOM 2096 O O . PHE A 1 258 ? -11.141 -2.868 4.793 1.00 89.75 258 PHE A O 1
ATOM 2103 N N . THR A 1 259 ? -12.809 -1.574 5.544 1.00 91.19 259 THR A N 1
ATOM 2104 C CA . THR A 1 259 ? -12.335 -1.427 6.911 1.00 91.19 259 THR A CA 1
ATOM 2105 C C . THR A 1 259 ? -13.548 -1.524 7.825 1.00 91.19 259 THR A C 1
ATOM 2107 O O . 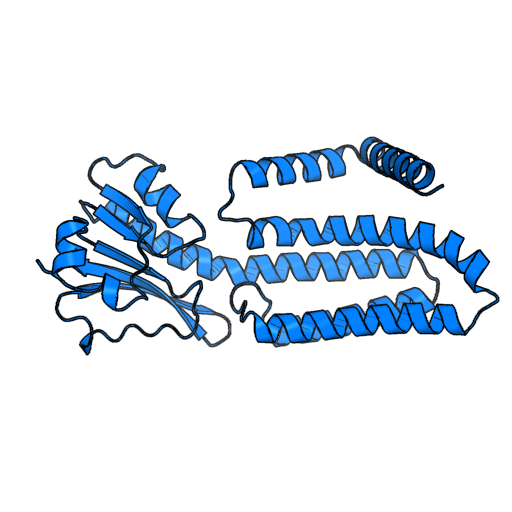THR A 1 259 ? -14.447 -0.679 7.787 1.00 91.19 259 THR A O 1
ATOM 2110 N N . ASN A 1 260 ? -13.595 -2.599 8.605 1.00 92.75 260 ASN A N 1
ATOM 2111 C CA . ASN A 1 260 ? -14.689 -2.905 9.512 1.00 92.75 260 ASN A CA 1
ATOM 2112 C C . ASN A 1 260 ? -14.310 -2.503 10.929 1.00 92.75 260 ASN A C 1
ATOM 2114 O O . ASN A 1 260 ? -13.197 -2.762 11.380 1.00 92.75 260 ASN A O 1
ATOM 2118 N N . ILE A 1 261 ? -15.265 -1.890 11.613 1.00 93.50 261 ILE A N 1
ATOM 2119 C CA . ILE A 1 261 ? -15.202 -1.579 13.029 1.00 93.50 261 ILE A CA 1
ATOM 2120 C C . ILE A 1 261 ? -16.012 -2.635 13.758 1.00 93.50 261 ILE A C 1
ATOM 2122 O O . ILE A 1 261 ? -17.195 -2.838 13.464 1.00 93.50 261 ILE A O 1
ATOM 2126 N N . ILE A 1 262 ? -15.354 -3.310 14.684 1.00 93.38 262 ILE A N 1
ATOM 2127 C CA . ILE A 1 262 ? -15.867 -4.484 15.369 1.00 93.38 262 ILE A CA 1
ATOM 2128 C C . ILE A 1 262 ? -15.822 -4.208 16.861 1.00 93.38 262 ILE A C 1
ATOM 2130 O O . ILE A 1 262 ? -14.793 -3.791 17.367 1.00 93.38 262 ILE A O 1
ATOM 2134 N N . GLU A 1 263 ? -16.929 -4.408 17.548 1.00 94.19 263 GLU A N 1
ATOM 2135 C CA . GLU A 1 263 ? -17.042 -4.318 18.998 1.00 94.19 263 GLU A CA 1
ATOM 2136 C C . GLU A 1 263 ? -16.787 -5.691 19.620 1.00 94.19 263 GLU A C 1
ATOM 2138 O O . GLU A 1 263 ? -17.217 -6.710 19.071 1.00 94.19 263 GLU A O 1
ATOM 2143 N N . PHE A 1 264 ? -16.069 -5.709 20.742 1.00 94.00 264 PHE A N 1
ATOM 2144 C CA . PHE A 1 264 ? -15.927 -6.890 21.582 1.00 94.00 264 PHE A CA 1
ATOM 2145 C C . PHE A 1 264 ? -17.053 -6.922 22.619 1.00 94.00 264 PHE A C 1
ATOM 2147 O O . PHE A 1 264 ? -17.079 -6.105 23.539 1.00 94.00 264 PHE A O 1
ATOM 2154 N N . GLU A 1 265 ? -17.977 -7.869 22.466 1.00 90.69 265 GLU A N 1
ATOM 2155 C CA . GLU A 1 265 ? -19.059 -8.109 23.422 1.00 90.69 265 GLU A CA 1
ATOM 2156 C C . GLU A 1 265 ? -18.509 -8.949 24.590 1.00 90.69 265 GLU A C 1
ATOM 2158 O O . GLU A 1 265 ? -18.386 -10.174 24.494 1.00 90.69 265 GLU A O 1
ATOM 2163 N N . LYS A 1 266 ? -18.106 -8.244 25.654 1.00 85.25 266 LYS A N 1
ATOM 2164 C CA . LYS A 1 266 ? -17.653 -8.799 26.941 1.00 85.25 266 LYS A CA 1
ATOM 2165 C C . LYS A 1 266 ? -18.804 -9.412 27.738 1.00 85.25 266 LYS A C 1
ATOM 2167 O O . LYS A 1 266 ? -19.929 -8.869 27.656 1.00 85.25 266 LYS A O 1
#